Protein AF-A0ABD5T674-F1 (afdb_monomer)

pLDDT: mean 88.16, std 12.55, range [46.31, 98.31]

Radius of gyration: 22.14 Å; Cα contacts (8 Å, |Δi|>4): 370; chains: 1; bounding box: 50×46×53 Å

Organism: NCBI:txid1526114

Sequence (233 aa):
GTTEEIRARHVVNATGAWAGNVGEMAGVDVEVRPSKGVMTVMNTRQVDTVINRCRPKGDADIIVPHETACILGTTDEEVDDPEDYPEEDWEVDLMIETLSELVPALEDARTLRSFWGVRPLYEPPGTGTEDPTDITRDYFLLDHGDRDDLPGMTTIVGGKLTTYRMMAESISDHVCDALGHEAVCDTADAPLPGSESPARMSDLMDEFGLRSPVARRSGQRLGSRADDVLSGV

InterPro 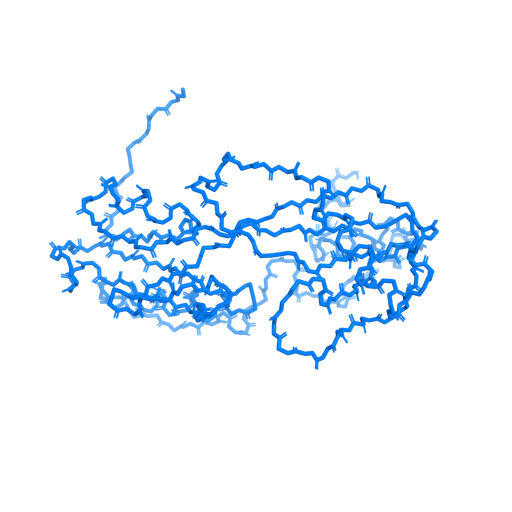domains:
  IPR000447 FAD-dependent glycerol-3-phosphate dehydrogenase [PTHR11985] (3-231)
  IPR006076 FAD dependent oxidoreductase [PF01266] (5-165)
  IPR036188 FAD/NAD(P)-binding domain superfamily [G3DSA:3.50.50.60] (3-31)
  IPR036188 FAD/NAD(P)-binding domain superfamily [G3DSA:3.50.50.60] (123-200)

Foldseek 3Di:
DDDDDDDDQAAEAAPFQCSQVVCVVVPHGFDWWKWKKKKWKWPAFLDPAKAAPPDQDAFQGIWDDDDGIIITDIHTGTDPDQVDDDDDVVRVVCNLVVCCVVRVVSVVIDTPDMDMHIGGQGDDPPPDDPDSSPGDQDKDKAQCCVVPVDHRYIYIYGHDPVCVLVSVVVVVVVVCVSVVHDDDDPSVPDDDQQGPDQPVLVVVCVVVVPPDPVSVVLCVVRHVC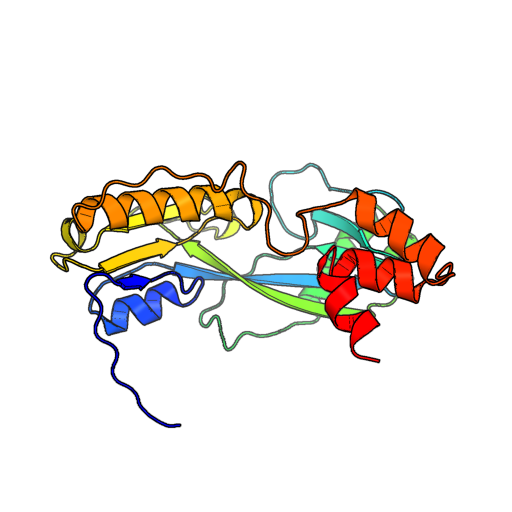SCVVVVVD

Secondary structure (DSSP, 8-state):
--------S-EEE--GGGHHHHHHHTT----EEEEEEEEEEESS---SS-EE--SSS-SS-EEEEETTEEEEE---EE-S-SSS----HHHHHHHHHHHHTT-GGGTTPPEEEEEEEEEEEE--TT---S-GGGS---EEEEEHHHHHS-TTEEEEEE--GGGHHHHHHHHHHHHHHHHT------TTTSPPTT-S-STHHHHHHHHTT--SHHHHHHHHHHGGGHHHHHTT-

Structure (mmCIF, N/CA/C/O backbone):
data_AF-A0ABD5T674-F1
#
_entry.id   AF-A0ABD5T674-F1
#
loop_
_atom_site.group_PDB
_atom_site.id
_atom_site.type_symbol
_atom_site.label_atom_id
_atom_site.label_alt_id
_atom_site.label_comp_id
_atom_site.label_asym_id
_atom_site.label_entity_id
_atom_site.label_seq_id
_atom_site.pdbx_PDB_ins_code
_atom_site.Cartn_x
_atom_site.Cartn_y
_atom_site.Cartn_z
_atom_site.occupancy
_atom_site.B_iso_or_equiv
_atom_site.auth_seq_id
_atom_site.auth_comp_id
_atom_site.auth_asym_id
_atom_site.auth_atom_id
_atom_site.pdbx_PDB_model_num
ATOM 1 N N . GLY A 1 1 ? -23.818 15.813 -2.724 1.00 74.25 1 GLY A N 1
ATOM 2 C CA . GLY A 1 1 ? -23.982 14.383 -2.406 1.00 74.25 1 GLY A CA 1
ATOM 3 C C . GLY A 1 1 ? -25.179 14.198 -1.499 1.00 74.25 1 GLY A C 1
ATOM 4 O O . GLY A 1 1 ? -25.694 15.191 -0.995 1.00 74.25 1 GLY A O 1
ATOM 5 N N . THR A 1 2 ? -25.629 12.960 -1.320 1.00 92.12 2 THR A N 1
ATOM 6 C CA . THR A 1 2 ? -26.517 12.580 -0.213 1.00 92.12 2 THR A CA 1
ATOM 7 C C . THR A 1 2 ? -25.693 12.433 1.066 1.00 92.12 2 THR A C 1
ATOM 9 O O . THR A 1 2 ? -24.513 12.097 1.001 1.00 92.12 2 THR A O 1
ATOM 12 N N . THR A 1 3 ? -26.299 12.722 2.214 1.00 94.75 3 THR A N 1
ATOM 13 C CA . THR A 1 3 ? -25.679 12.547 3.533 1.00 94.75 3 THR A CA 1
ATOM 14 C C . THR A 1 3 ? -26.395 11.417 4.253 1.00 94.75 3 THR A C 1
ATOM 16 O O . THR A 1 3 ? -27.626 11.393 4.273 1.00 94.75 3 THR A O 1
ATOM 19 N N . GLU A 1 4 ? -25.629 10.505 4.844 1.00 96.25 4 GLU A N 1
ATOM 20 C CA . GLU A 1 4 ? -26.138 9.374 5.619 1.00 96.25 4 GLU A CA 1
ATOM 21 C C . GLU A 1 4 ? -25.454 9.324 6.986 1.00 96.25 4 GLU A C 1
ATOM 23 O O . GLU A 1 4 ? -24.313 9.756 7.139 1.00 96.25 4 GLU A O 1
ATOM 28 N N . GLU A 1 5 ? -26.167 8.806 7.984 1.00 96.62 5 GLU A N 1
ATOM 29 C CA . GLU A 1 5 ? -25.667 8.649 9.348 1.00 96.62 5 GLU A CA 1
ATOM 30 C C . GLU A 1 5 ? -25.574 7.158 9.683 1.00 96.62 5 GLU A C 1
ATOM 32 O O . GLU A 1 5 ? -26.576 6.440 9.646 1.00 96.62 5 GLU A O 1
ATOM 37 N N . ILE A 1 6 ? -24.373 6.696 10.037 1.00 96.94 6 ILE A N 1
ATOM 38 C CA . ILE A 1 6 ? -24.097 5.308 10.418 1.00 96.94 6 ILE A CA 1
ATOM 39 C C . ILE A 1 6 ? -23.633 5.294 11.874 1.00 96.94 6 ILE A C 1
ATOM 41 O O . ILE A 1 6 ? -22.741 6.045 12.258 1.00 96.94 6 ILE A O 1
ATOM 45 N N . ARG A 1 7 ? -24.236 4.428 12.694 1.00 96.75 7 ARG A N 1
ATOM 46 C CA . ARG A 1 7 ? -23.822 4.205 14.086 1.00 96.75 7 ARG A CA 1
ATOM 47 C C . ARG A 1 7 ? -23.037 2.900 14.185 1.00 96.75 7 ARG A C 1
ATOM 49 O O . ARG A 1 7 ? -23.543 1.857 13.778 1.00 96.75 7 ARG A O 1
ATOM 56 N N . ALA A 1 8 ? -21.848 2.956 14.776 1.00 96.75 8 ALA A N 1
ATOM 57 C CA . ALA A 1 8 ? -20.994 1.802 15.044 1.00 96.75 8 ALA A CA 1
ATOM 58 C C . ALA A 1 8 ? -20.583 1.772 16.524 1.00 96.75 8 ALA A C 1
ATOM 60 O O . ALA A 1 8 ? -20.626 2.796 17.201 1.00 96.75 8 ALA A O 1
ATOM 61 N N . ARG A 1 9 ? -20.218 0.588 17.034 1.00 96.88 9 ARG A N 1
ATOM 62 C CA . ARG A 1 9 ? -19.671 0.443 18.398 1.00 96.88 9 ARG A CA 1
ATOM 63 C C . ARG A 1 9 ? -18.181 0.769 18.464 1.00 96.88 9 ARG A C 1
ATOM 65 O O . ARG A 1 9 ? -17.712 1.187 19.511 1.00 96.88 9 ARG A O 1
ATOM 72 N N . HIS A 1 10 ? -17.479 0.545 17.356 1.00 98.00 10 HIS A N 1
ATOM 73 C CA . HIS A 1 10 ? -16.057 0.806 17.192 1.00 98.00 10 HIS A CA 1
ATOM 74 C C . HIS A 1 10 ? -15.807 1.301 15.769 1.00 98.00 10 HIS A C 1
ATOM 76 O O . HIS A 1 10 ? -16.450 0.814 14.834 1.00 98.00 10 HIS A O 1
ATOM 82 N N . VAL A 1 11 ? -14.894 2.252 15.603 1.00 98.12 11 VAL A N 1
ATOM 83 C CA . VAL A 1 11 ? -14.494 2.813 14.309 1.00 98.12 11 VAL A CA 1
ATOM 84 C C . VAL A 1 11 ? -13.004 2.572 14.104 1.00 98.12 11 VAL A C 1
ATOM 86 O O . VAL A 1 11 ? -12.188 2.933 14.946 1.00 98.12 11 VAL A O 1
ATOM 89 N N . VAL A 1 12 ? -12.648 1.968 12.970 1.00 98.31 12 VAL A N 1
ATOM 90 C CA . VAL A 1 12 ? -11.250 1.817 12.554 1.00 98.31 12 VAL A CA 1
ATOM 91 C C . VAL A 1 12 ? -10.940 2.854 11.482 1.00 98.31 12 VAL A C 1
ATOM 93 O O . VAL A 1 12 ? -11.530 2.831 10.401 1.00 98.31 12 VAL A O 1
ATOM 96 N N . ASN A 1 13 ? -9.997 3.744 11.767 1.00 97.94 13 ASN A N 1
ATOM 97 C CA . ASN A 1 13 ? -9.421 4.654 10.788 1.00 97.94 13 ASN A CA 1
ATOM 98 C C . ASN A 1 13 ? -8.266 3.947 10.059 1.00 97.94 13 ASN A C 1
ATOM 100 O O . ASN A 1 13 ? -7.170 3.800 10.595 1.00 97.94 13 ASN A O 1
ATOM 104 N N . ALA A 1 14 ? -8.540 3.474 8.843 1.00 97.12 14 ALA A N 1
ATOM 105 C CA . ALA A 1 14 ? -7.582 2.803 7.960 1.00 97.12 14 ALA A CA 1
ATOM 106 C C . ALA A 1 14 ? -7.440 3.555 6.624 1.00 97.12 14 ALA A C 1
ATOM 108 O O . ALA A 1 14 ? -7.366 2.947 5.556 1.00 97.12 14 ALA A O 1
ATOM 109 N N . THR A 1 15 ? -7.468 4.890 6.662 1.00 96.44 15 THR A N 1
ATOM 110 C CA . THR A 1 15 ? -7.522 5.745 5.463 1.00 96.44 15 THR A CA 1
ATOM 111 C C . THR A 1 15 ? -6.152 6.090 4.882 1.00 96.44 15 THR A C 1
ATOM 113 O O . THR A 1 1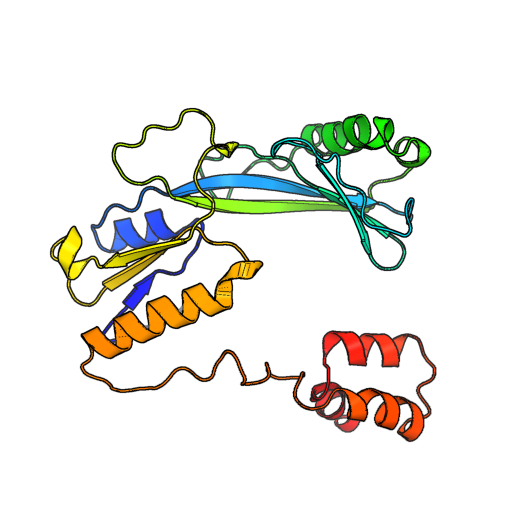5 ? -6.048 6.960 4.022 1.00 96.44 15 THR A O 1
ATOM 116 N N . GLY A 1 16 ? -5.090 5.390 5.287 1.00 94.19 16 GLY A N 1
ATOM 117 C CA . GLY A 1 16 ? -3.762 5.549 4.699 1.00 94.19 16 GLY A CA 1
ATOM 118 C C . GLY A 1 16 ? -3.250 6.981 4.837 1.00 94.19 16 GLY A C 1
ATOM 119 O O . GLY A 1 16 ? -3.088 7.468 5.952 1.00 94.19 16 GLY A O 1
ATOM 120 N N . ALA A 1 17 ? -2.974 7.648 3.711 1.00 94.00 17 ALA A N 1
ATOM 121 C CA . ALA A 1 17 ? -2.371 8.985 3.715 1.00 94.00 17 ALA A CA 1
ATOM 122 C C . ALA A 1 17 ? -3.288 10.053 4.333 1.00 94.00 17 ALA A C 1
ATOM 124 O O . ALA A 1 17 ? -2.802 11.061 4.826 1.00 94.00 17 ALA A O 1
ATOM 125 N N . TRP A 1 18 ? -4.594 9.779 4.394 1.00 95.81 18 TRP A N 1
ATOM 126 C CA . TRP A 1 18 ? -5.599 10.644 5.012 1.00 95.81 18 TRP A CA 1
ATOM 127 C C . TRP A 1 18 ? -5.857 10.333 6.493 1.00 95.81 18 TRP A C 1
ATOM 129 O O . TRP A 1 18 ? -6.785 10.892 7.082 1.00 95.81 18 TRP A O 1
ATOM 139 N N . ALA A 1 19 ? -5.093 9.429 7.120 1.00 95.31 19 ALA A N 1
ATOM 140 C CA . ALA A 1 19 ? -5.363 9.035 8.503 1.00 95.31 19 ALA A CA 1
ATOM 141 C C . ALA A 1 19 ? -5.222 10.212 9.480 1.00 95.31 19 ALA A C 1
ATOM 143 O O . ALA A 1 19 ? -6.023 10.291 10.412 1.00 95.31 19 ALA A O 1
ATOM 144 N N . GLY A 1 20 ? -4.298 11.144 9.211 1.00 93.62 20 GLY A N 1
ATOM 145 C CA . GLY A 1 20 ? -4.190 12.427 9.913 1.00 93.62 20 GLY A CA 1
ATOM 146 C C . GLY A 1 20 ? -5.465 13.260 9.795 1.00 93.62 20 GLY A C 1
ATOM 147 O O . GLY A 1 20 ? -6.090 13.569 10.805 1.00 93.62 20 GLY A O 1
ATOM 148 N N . ASN A 1 21 ? -5.937 13.515 8.568 1.00 94.69 21 ASN A N 1
ATOM 149 C CA . ASN A 1 21 ? -7.153 14.305 8.331 1.00 94.69 21 ASN A CA 1
ATOM 150 C C . ASN A 1 21 ? -8.396 13.696 9.005 1.00 94.69 21 ASN A C 1
ATOM 152 O O . ASN A 1 21 ? -9.234 14.417 9.542 1.00 94.69 21 ASN A O 1
ATOM 156 N N . VAL A 1 22 ? -8.538 12.366 8.984 1.00 96.62 22 VAL A N 1
ATOM 157 C CA . VAL A 1 22 ? -9.655 11.676 9.655 1.00 96.62 22 VAL A CA 1
ATOM 158 C C . VAL A 1 22 ? -9.510 11.724 11.177 1.00 96.62 22 VAL A C 1
ATOM 160 O O . VAL A 1 22 ? -10.514 11.873 11.874 1.00 96.62 22 VAL A O 1
ATOM 163 N N . GLY A 1 23 ? -8.282 11.638 11.696 1.00 95.94 23 GLY A N 1
ATOM 164 C CA . GLY A 1 23 ? -7.989 11.850 13.113 1.00 95.94 23 GLY A CA 1
ATOM 165 C C . GLY A 1 23 ? -8.418 13.241 13.580 1.00 95.94 23 GLY A C 1
ATOM 166 O O . GLY A 1 23 ? -9.160 13.359 14.556 1.00 95.94 23 GLY A O 1
ATOM 167 N N . GLU A 1 24 ? -8.065 14.286 12.827 1.00 95.88 24 GLU A N 1
ATOM 168 C CA . GLU A 1 24 ? -8.437 15.673 13.133 1.00 95.88 24 GLU A CA 1
ATOM 169 C C . GLU A 1 24 ? -9.956 15.869 13.212 1.00 95.88 24 GLU A C 1
ATOM 171 O O . GLU A 1 24 ? -10.448 16.555 14.111 1.00 95.88 24 GLU A O 1
ATOM 176 N N . MET A 1 25 ? -10.726 15.223 12.325 1.00 96.81 25 MET A N 1
ATOM 177 C CA . MET A 1 25 ? -12.197 15.255 12.376 1.00 96.81 25 MET A CA 1
ATOM 178 C C . MET A 1 25 ? -12.756 14.671 13.683 1.00 96.81 25 MET A C 1
ATOM 180 O O . MET A 1 25 ? -13.836 15.075 14.119 1.00 96.81 25 MET A O 1
ATOM 184 N N . ALA A 1 26 ? -12.034 13.735 14.304 1.00 96.25 26 ALA A N 1
ATOM 185 C CA . ALA A 1 26 ? -12.355 13.143 15.600 1.00 96.25 26 ALA A CA 1
ATOM 186 C C . ALA A 1 26 ? -11.675 13.859 16.787 1.00 96.25 26 ALA A C 1
ATOM 188 O O . ALA A 1 26 ? -11.917 13.491 17.935 1.00 96.25 26 ALA A O 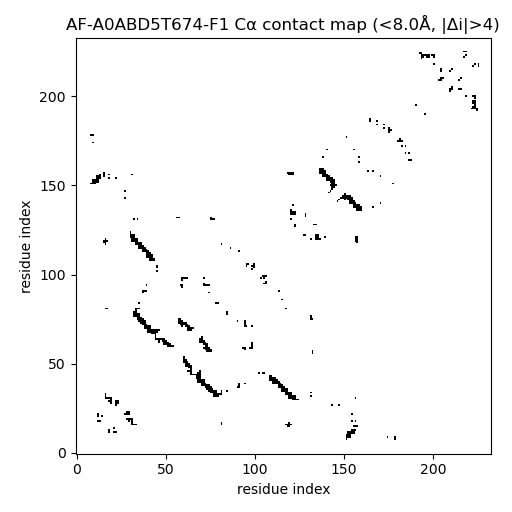1
ATOM 189 N N . GLY A 1 27 ? -10.865 14.893 16.533 1.00 96.31 27 GLY A N 1
ATOM 190 C CA . GLY A 1 27 ? -10.142 15.650 17.557 1.00 96.31 27 GLY A CA 1
ATOM 191 C C . GLY A 1 27 ? -8.886 14.959 18.098 1.00 96.31 27 GLY A C 1
ATOM 192 O O . GLY A 1 27 ? -8.432 15.333 19.178 1.00 96.31 27 GLY A O 1
ATOM 193 N N . VAL A 1 28 ? -8.336 13.975 17.377 1.00 94.81 28 VAL A N 1
ATOM 194 C CA . VAL A 1 28 ? -7.097 13.267 17.741 1.00 94.81 28 VAL A CA 1
ATOM 195 C C . VAL A 1 28 ? -5.996 13.534 16.722 1.00 94.81 28 VAL A C 1
ATOM 197 O O . VAL A 1 28 ? -6.255 13.677 15.530 1.00 94.81 28 VAL A O 1
ATOM 200 N N . ASP A 1 29 ? -4.754 13.577 17.189 1.00 92.56 29 ASP A N 1
ATOM 201 C CA . ASP A 1 29 ? -3.599 13.841 16.335 1.00 92.56 29 ASP A CA 1
ATOM 202 C C . ASP A 1 29 ? -2.985 12.529 15.822 1.00 92.56 29 ASP A C 1
ATOM 204 O O . ASP A 1 29 ? -2.697 11.619 16.607 1.00 92.56 29 ASP A O 1
ATOM 208 N N . VAL A 1 30 ? -2.802 12.399 14.507 1.00 91.25 30 VAL A N 1
ATOM 209 C CA . VAL A 1 30 ? -2.132 11.253 13.873 1.00 91.25 30 VAL A CA 1
ATOM 210 C C . VAL A 1 30 ? -1.124 11.786 12.855 1.00 91.25 30 VAL A C 1
ATOM 212 O O . VAL A 1 30 ? -1.490 12.117 11.730 1.00 91.25 30 VAL A O 1
ATOM 215 N N . GLU A 1 31 ? 0.149 11.837 13.250 1.00 88.81 31 GLU A N 1
ATOM 216 C CA . GLU A 1 31 ? 1.263 12.339 12.433 1.00 88.81 31 GLU A CA 1
ATOM 217 C C . GLU A 1 31 ? 1.576 11.401 11.251 1.00 88.81 31 GLU A C 1
ATOM 219 O O . GLU A 1 31 ? 2.400 10.486 11.334 1.00 88.81 31 GLU A O 1
ATOM 224 N N . VAL A 1 32 ? 0.890 11.622 10.126 1.00 89.44 32 VAL A N 1
ATOM 225 C CA . VAL A 1 32 ? 1.193 10.986 8.837 1.00 89.44 32 VAL A CA 1
ATOM 226 C C . VAL A 1 32 ? 1.910 11.982 7.940 1.00 89.44 32 VAL A C 1
ATOM 228 O O . VAL A 1 32 ? 1.383 13.054 7.661 1.00 89.44 32 VAL A O 1
ATOM 231 N N . ARG A 1 33 ? 3.081 11.590 7.437 1.00 89.56 33 ARG A N 1
ATOM 232 C CA . ARG A 1 33 ? 3.806 12.296 6.382 1.00 89.56 33 ARG A CA 1
ATOM 233 C C . ARG A 1 33 ? 3.549 11.615 5.039 1.00 89.56 33 ARG A C 1
ATOM 235 O O . ARG A 1 33 ? 3.966 10.465 4.849 1.00 89.56 33 ARG A O 1
ATOM 242 N N . PRO A 1 34 ? 2.829 12.259 4.113 1.00 91.38 34 PRO A N 1
ATOM 243 C CA . PRO A 1 34 ? 2.619 11.698 2.796 1.00 91.38 34 PRO A CA 1
ATOM 244 C C . PRO A 1 34 ? 3.904 11.819 1.968 1.00 91.38 34 PRO A C 1
ATOM 246 O O . PRO A 1 34 ? 4.495 12.887 1.860 1.00 91.38 34 PRO A O 1
ATOM 249 N N . SER A 1 35 ? 4.328 10.717 1.353 1.00 92.12 35 SER A N 1
ATOM 250 C CA . SER A 1 35 ? 5.448 10.711 0.404 1.00 92.12 35 SER A CA 1
ATOM 251 C C . SER A 1 35 ? 4.995 10.139 -0.935 1.00 92.12 35 SER A C 1
ATOM 253 O O . SER A 1 35 ? 4.523 8.997 -1.008 1.00 92.12 35 SER A O 1
ATOM 255 N N . LYS A 1 36 ? 5.094 10.929 -2.006 1.00 94.75 36 LYS A N 1
ATOM 256 C CA . LYS A 1 36 ? 4.804 10.472 -3.364 1.00 94.75 36 LYS A CA 1
ATOM 257 C C . LYS A 1 36 ? 5.980 9.668 -3.916 1.00 94.75 36 LYS A C 1
ATOM 259 O O . LYS A 1 36 ? 7.139 9.869 -3.566 1.00 94.75 36 LYS A O 1
ATOM 264 N N . GLY A 1 37 ? 5.673 8.753 -4.824 1.00 95.12 37 GLY A N 1
ATOM 265 C CA . GLY A 1 37 ? 6.686 8.085 -5.628 1.00 95.12 37 GLY A CA 1
ATOM 266 C C . GLY A 1 37 ? 6.159 7.692 -6.995 1.00 95.12 37 GLY A C 1
ATOM 267 O O . GLY A 1 37 ? 5.053 7.150 -7.099 1.00 95.12 37 GLY A O 1
ATOM 268 N N . VAL A 1 38 ? 6.961 7.945 -8.029 1.00 97.31 38 VAL A N 1
ATOM 269 C CA . VAL A 1 38 ? 6.640 7.599 -9.414 1.00 97.31 38 VAL A CA 1
ATOM 270 C C . VAL A 1 38 ? 6.984 6.149 -9.739 1.00 97.31 38 VAL A C 1
ATOM 272 O O . VAL A 1 38 ? 8.026 5.617 -9.356 1.00 97.31 38 VAL A O 1
ATOM 275 N N . MET A 1 39 ? 6.138 5.524 -10.548 1.00 97.56 39 MET A N 1
ATOM 276 C CA . MET A 1 39 ? 6.453 4.308 -11.283 1.00 97.56 39 MET A CA 1
ATOM 277 C C . MET A 1 39 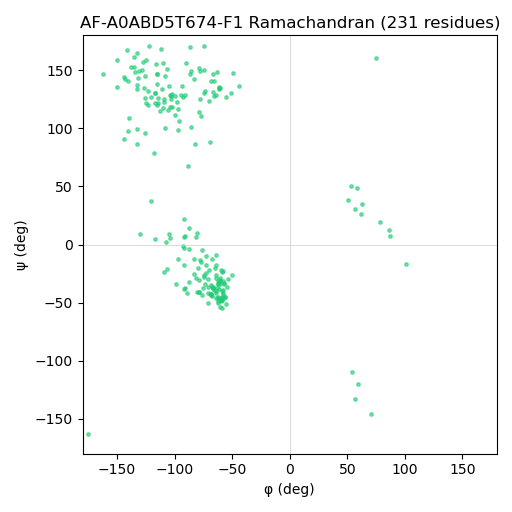? 6.232 4.561 -12.777 1.00 97.56 39 MET A C 1
ATOM 279 O O . MET A 1 39 ? 5.173 5.046 -13.186 1.00 97.56 39 MET A O 1
ATOM 283 N N . THR A 1 40 ? 7.202 4.180 -13.604 1.00 97.62 40 THR A N 1
ATOM 284 C CA . THR A 1 40 ? 7.208 4.474 -15.046 1.00 97.62 40 THR A CA 1
ATOM 285 C C . THR A 1 40 ? 7.093 3.189 -15.856 1.00 97.62 40 THR A C 1
ATOM 287 O O . THR A 1 40 ? 7.880 2.262 -15.685 1.00 97.62 40 THR A O 1
ATOM 290 N N . VAL A 1 41 ? 6.117 3.111 -16.762 1.00 97.81 41 VAL A N 1
ATOM 291 C CA . VAL A 1 41 ? 5.884 1.955 -17.640 1.00 97.81 41 VAL A CA 1
ATOM 292 C C . VAL A 1 41 ? 6.505 2.202 -19.011 1.00 97.81 41 VAL A C 1
ATOM 294 O O . VAL A 1 41 ? 6.126 3.141 -19.712 1.00 97.81 41 VAL A O 1
ATOM 297 N N . MET A 1 42 ? 7.398 1.312 -19.434 1.00 97.56 42 MET A N 1
ATOM 298 C CA . MET A 1 42 ? 8.109 1.398 -20.711 1.00 97.56 42 MET A CA 1
ATOM 299 C C . MET A 1 42 ? 7.355 0.697 -21.850 1.00 97.56 42 MET A C 1
ATOM 301 O O . MET A 1 42 ? 6.556 -0.216 -21.638 1.00 97.56 42 MET A O 1
ATOM 305 N N . ASN A 1 43 ? 7.616 1.110 -23.091 1.00 95.62 43 ASN A N 1
ATOM 306 C CA . ASN A 1 43 ? 6.973 0.570 -24.295 1.00 95.62 43 ASN A CA 1
ATOM 307 C C . ASN A 1 43 ? 7.423 -0.836 -24.692 1.00 95.62 43 ASN A C 1
ATOM 309 O O . ASN A 1 43 ? 6.749 -1.487 -25.492 1.00 95.62 43 ASN A O 1
ATOM 313 N N . THR A 1 44 ? 8.559 -1.280 -24.174 1.00 93.50 44 THR A N 1
ATOM 314 C CA . THR A 1 44 ? 9.140 -2.593 -24.428 1.00 93.50 44 THR A CA 1
ATOM 315 C C . THR A 1 44 ? 9.561 -3.230 -23.114 1.00 93.50 44 THR A C 1
ATOM 317 O O . THR A 1 44 ? 9.614 -2.574 -22.074 1.00 93.50 44 THR A O 1
ATOM 320 N N . ARG A 1 45 ? 9.815 -4.537 -23.160 1.00 95.31 45 ARG A N 1
ATOM 321 C CA . ARG A 1 45 ? 10.365 -5.307 -22.051 1.00 95.31 45 ARG A CA 1
ATOM 322 C C . ARG A 1 45 ? 11.871 -5.437 -22.250 1.00 95.31 45 ARG A C 1
ATOM 324 O O . ARG A 1 45 ? 12.314 -6.264 -23.039 1.00 95.31 45 ARG A O 1
ATOM 331 N N . GLN A 1 46 ? 12.639 -4.594 -21.570 1.00 95.69 46 GLN A N 1
ATOM 332 C CA . GLN A 1 46 ? 14.101 -4.557 -21.669 1.00 95.69 46 GLN A CA 1
ATOM 333 C C . GLN A 1 46 ? 14.757 -5.726 -20.933 1.00 95.69 46 GLN A C 1
ATOM 335 O O . GLN A 1 46 ? 15.860 -6.132 -21.287 1.00 95.69 46 GLN A O 1
ATOM 340 N N . VAL A 1 47 ? 14.089 -6.265 -19.909 1.00 96.94 47 VAL A N 1
ATOM 341 C CA . VAL A 1 47 ? 14.604 -7.356 -19.074 1.00 96.94 47 VAL A CA 1
ATOM 342 C C . VAL A 1 47 ? 13.568 -8.460 -18.922 1.00 96.94 47 VAL A C 1
ATOM 344 O O . VAL A 1 47 ? 12.367 -8.204 -18.895 1.00 96.94 47 VAL A O 1
ATOM 347 N N . ASP A 1 48 ? 14.018 -9.705 -18.779 1.00 96.44 48 ASP A N 1
ATOM 348 C CA . ASP A 1 48 ? 13.123 -10.843 -18.535 1.00 96.44 48 ASP A CA 1
ATOM 349 C C . ASP A 1 48 ? 13.004 -11.230 -17.059 1.00 96.44 48 ASP A C 1
ATOM 351 O O . ASP A 1 48 ? 12.068 -11.943 -16.696 1.00 96.44 48 ASP A O 1
ATOM 355 N N . THR A 1 49 ? 13.885 -10.703 -16.210 1.00 96.25 49 THR A N 1
ATOM 356 C CA . THR A 1 49 ? 13.888 -10.889 -14.756 1.00 96.25 49 THR A CA 1
ATOM 357 C C . THR A 1 49 ? 13.860 -9.543 -14.043 1.00 96.25 49 THR A C 1
ATOM 359 O O . THR A 1 49 ? 14.242 -8.526 -14.618 1.00 96.25 49 THR A O 1
ATOM 362 N N . VAL A 1 50 ? 13.420 -9.541 -12.785 1.00 97.69 50 VAL A N 1
ATOM 363 C CA . VAL A 1 50 ? 13.536 -8.367 -11.916 1.00 97.69 50 VAL A CA 1
ATOM 364 C C . VAL A 1 50 ? 15.012 -8.023 -11.736 1.00 97.69 50 VAL A C 1
ATOM 366 O O . VAL A 1 50 ? 15.822 -8.908 -11.449 1.00 97.69 50 VAL A O 1
ATOM 369 N N . ILE A 1 51 ? 15.343 -6.742 -11.878 1.00 96.94 51 ILE A N 1
ATOM 370 C CA . ILE A 1 51 ? 16.662 -6.193 -11.555 1.00 96.94 51 ILE A CA 1
ATOM 371 C C . ILE A 1 51 ? 16.485 -5.192 -10.424 1.00 96.94 51 ILE A C 1
ATOM 373 O O . ILE A 1 51 ? 15.619 -4.327 -10.501 1.00 96.94 51 ILE A O 1
ATOM 377 N N . ASN A 1 52 ? 17.304 -5.316 -9.383 1.00 95.88 52 ASN A N 1
ATOM 378 C CA . ASN A 1 52 ? 17.366 -4.369 -8.281 1.00 95.88 52 ASN A CA 1
ATOM 379 C C . ASN A 1 52 ? 18.813 -3.894 -8.101 1.00 95.88 52 ASN A C 1
ATOM 381 O O . ASN A 1 52 ? 19.742 -4.677 -8.295 1.00 95.88 52 ASN A O 1
ATOM 385 N N . ARG A 1 53 ? 19.007 -2.631 -7.716 1.00 94.19 53 ARG A N 1
ATOM 386 C CA . ARG A 1 53 ? 20.340 -2.039 -7.499 1.00 94.19 53 ARG A CA 1
ATOM 387 C C . ARG A 1 53 ? 21.093 -2.619 -6.297 1.00 94.19 53 ARG A C 1
ATOM 389 O O . ARG A 1 53 ? 22.286 -2.371 -6.162 1.00 94.19 53 ARG A O 1
ATOM 396 N N . CYS A 1 54 ? 20.417 -3.383 -5.436 1.00 92.25 54 CYS A N 1
ATOM 397 C CA . CYS A 1 54 ? 20.969 -4.038 -4.249 1.00 92.25 54 CYS A CA 1
ATOM 398 C C . CYS A 1 54 ? 21.766 -3.087 -3.340 1.00 92.25 54 CYS A C 1
ATOM 400 O O . CYS A 1 54 ? 22.790 -3.462 -2.769 1.00 92.25 54 CYS A O 1
ATOM 402 N N . ARG A 1 55 ? 21.275 -1.854 -3.205 1.00 89.94 55 ARG A N 1
ATOM 403 C CA . ARG A 1 55 ? 21.786 -0.820 -2.301 1.00 89.94 55 ARG A CA 1
ATOM 404 C C . ARG A 1 55 ? 20.766 -0.550 -1.185 1.00 89.94 55 ARG A C 1
ATOM 406 O O . ARG A 1 55 ? 19.639 -1.045 -1.279 1.00 89.94 55 ARG A O 1
ATOM 413 N N . PRO A 1 56 ? 21.131 0.181 -0.113 1.00 87.81 56 PRO A N 1
ATOM 414 C CA . PRO A 1 56 ? 20.132 0.747 0.789 1.00 87.81 56 PRO A CA 1
ATOM 415 C C . PRO A 1 56 ? 19.048 1.482 -0.004 1.00 87.81 56 PRO A C 1
ATOM 417 O O . PRO A 1 56 ? 19.347 2.026 -1.063 1.00 87.81 56 PRO A O 1
ATOM 420 N N . LYS A 1 57 ? 17.815 1.460 0.509 1.00 81.38 57 LYS A N 1
ATOM 421 C CA . LYS A 1 57 ? 16.639 2.075 -0.125 1.00 81.38 57 LYS A CA 1
ATOM 422 C C . LYS A 1 57 ? 16.958 3.473 -0.672 1.00 81.38 57 LYS A C 1
ATOM 424 O O . LYS A 1 57 ? 17.597 4.269 0.010 1.00 81.38 57 LYS A O 1
ATOM 429 N N . GLY A 1 58 ? 16.485 3.756 -1.874 1.00 86.69 58 GLY A N 1
ATOM 430 C CA . GLY A 1 58 ? 16.529 5.081 -2.469 1.00 86.69 58 GLY A CA 1
ATOM 431 C C . GLY A 1 58 ? 15.811 5.103 -3.808 1.00 86.69 58 GLY A C 1
ATOM 432 O O . GLY A 1 58 ? 15.051 4.190 -4.149 1.00 86.69 58 GLY A O 1
ATOM 433 N N . ASP A 1 59 ? 16.083 6.145 -4.584 1.00 93.69 59 ASP A N 1
ATOM 434 C CA . ASP A 1 59 ? 15.375 6.330 -5.843 1.00 93.69 59 ASP A CA 1
ATOM 435 C C . ASP A 1 59 ? 15.836 5.362 -6.928 1.00 93.69 59 ASP A C 1
ATOM 437 O O . ASP A 1 59 ? 17.006 4.962 -6.994 1.00 93.69 59 ASP A O 1
ATOM 441 N N . ALA A 1 60 ? 14.916 5.023 -7.828 1.00 95.44 60 ALA A N 1
ATOM 442 C CA . ALA A 1 60 ? 15.207 4.269 -9.039 1.00 95.44 60 ALA A CA 1
ATOM 443 C C . ALA A 1 60 ? 15.958 2.956 -8.765 1.00 95.44 60 ALA A C 1
ATOM 445 O O . ALA A 1 60 ? 16.996 2.665 -9.355 1.00 95.44 60 ALA A O 1
ATOM 446 N N . ASP A 1 61 ? 15.440 2.158 -7.835 1.00 95.56 61 ASP A N 1
ATOM 447 C CA . ASP A 1 61 ? 16.099 0.946 -7.357 1.00 95.56 61 ASP A CA 1
ATOM 448 C C . ASP A 1 61 ? 15.707 -0.330 -8.106 1.00 95.56 61 ASP A C 1
ATOM 450 O O . ASP A 1 61 ? 16.412 -1.333 -7.966 1.00 95.56 61 ASP A O 1
ATOM 454 N N . ILE A 1 62 ? 14.598 -0.352 -8.856 1.00 97.12 62 ILE A N 1
ATOM 455 C CA . ILE A 1 62 ? 14.053 -1.594 -9.418 1.00 97.12 62 ILE A CA 1
ATOM 456 C C . ILE A 1 62 ? 13.517 -1.454 -10.849 1.00 97.12 62 ILE A C 1
ATOM 458 O O . ILE A 1 62 ? 12.837 -0.493 -11.203 1.00 97.12 62 ILE A O 1
ATOM 462 N N . ILE A 1 63 ? 13.770 -2.490 -11.653 1.00 98.12 63 ILE A N 1
ATOM 463 C CA . ILE A 1 63 ? 13.137 -2.746 -12.949 1.00 98.12 63 ILE A CA 1
ATOM 464 C C . ILE A 1 63 ? 12.344 -4.044 -12.818 1.00 98.12 63 ILE A C 1
ATOM 466 O O . ILE A 1 63 ? 12.912 -5.107 -12.551 1.00 98.12 63 ILE A O 1
ATOM 470 N N . VAL A 1 64 ? 11.033 -3.975 -13.028 1.00 97.88 64 VAL A N 1
ATOM 471 C CA . VAL A 1 64 ? 10.128 -5.123 -12.939 1.00 97.88 64 VAL A CA 1
ATOM 472 C C . VAL A 1 64 ? 9.576 -5.446 -14.328 1.00 97.88 64 VAL A C 1
ATOM 474 O O . VAL A 1 64 ? 8.832 -4.639 -14.888 1.00 97.88 64 VAL A O 1
ATOM 477 N N . PRO A 1 65 ? 9.889 -6.613 -14.915 1.00 96.88 65 PRO A N 1
ATOM 478 C CA . PRO A 1 65 ? 9.218 -7.045 -16.132 1.00 96.88 65 PRO A CA 1
ATOM 479 C C . PRO A 1 65 ? 7.740 -7.332 -15.868 1.00 96.88 65 PRO A C 1
ATOM 481 O O . PRO A 1 65 ? 7.394 -8.079 -14.953 1.00 96.88 65 PRO A O 1
ATOM 484 N N . HIS A 1 66 ? 6.865 -6.789 -16.709 1.00 93.44 66 HIS A N 1
ATOM 485 C CA . HIS A 1 66 ? 5.427 -7.008 -16.626 1.00 93.44 66 HIS A CA 1
ATOM 486 C C . HIS A 1 66 ? 4.829 -7.180 -18.027 1.00 93.44 66 HIS A C 1
ATOM 488 O O . HIS A 1 66 ? 4.701 -6.228 -18.800 1.00 93.44 66 HIS A O 1
ATOM 494 N N . GLU A 1 67 ? 4.416 -8.410 -18.348 1.00 89.62 67 GLU A N 1
ATOM 495 C CA . GLU A 1 67 ? 3.916 -8.795 -19.675 1.00 89.62 67 GLU A CA 1
ATOM 496 C C . GLU A 1 67 ? 4.920 -8.437 -20.790 1.00 89.62 67 GLU A C 1
ATOM 498 O O . GLU A 1 67 ? 5.969 -9.077 -20.905 1.00 89.62 67 GLU A O 1
ATOM 503 N N . THR A 1 68 ? 4.598 -7.438 -21.615 1.00 92.94 68 THR A N 1
ATOM 504 C CA . THR A 1 68 ? 5.407 -6.955 -22.746 1.00 92.94 68 THR A CA 1
ATOM 505 C C . THR A 1 68 ? 6.128 -5.639 -22.447 1.00 92.94 68 THR A C 1
ATOM 507 O O . THR A 1 68 ? 6.727 -5.064 -23.351 1.00 92.94 68 THR A O 1
ATOM 510 N N . ALA A 1 69 ? 6.040 -5.153 -21.209 1.00 96.12 69 ALA A N 1
ATOM 511 C CA . ALA A 1 69 ? 6.628 -3.905 -20.742 1.00 96.12 69 ALA A CA 1
ATOM 512 C C . ALA A 1 69 ? 7.586 -4.160 -19.569 1.00 96.12 69 ALA A C 1
ATOM 514 O O . ALA A 1 69 ? 7.611 -5.248 -18.985 1.00 96.12 69 ALA A O 1
ATOM 515 N N . CYS A 1 70 ? 8.328 -3.127 -19.190 1.00 97.44 70 CYS A N 1
ATOM 516 C CA . CYS A 1 70 ? 8.965 -3.026 -17.883 1.00 97.44 70 CYS A CA 1
ATOM 517 C C . CYS A 1 70 ? 8.362 -1.862 -17.101 1.00 97.44 70 CYS A C 1
ATOM 519 O O . CYS A 1 70 ? 7.968 -0.850 -17.680 1.00 97.44 70 CYS A O 1
ATOM 521 N N . ILE A 1 71 ? 8.297 -2.026 -15.785 1.00 98.06 71 ILE A N 1
ATOM 522 C CA . ILE A 1 71 ? 7.931 -0.981 -14.840 1.00 98.06 71 ILE A CA 1
ATOM 523 C C . ILE A 1 71 ? 9.199 -0.606 -14.079 1.00 98.06 71 ILE A C 1
ATOM 525 O O . ILE A 1 71 ? 9.842 -1.467 -13.478 1.00 98.06 71 ILE A O 1
ATOM 529 N N . LEU A 1 72 ? 9.559 0.666 -14.132 1.00 98.06 72 LEU A N 1
ATOM 530 C CA . LEU A 1 72 ? 10.657 1.256 -13.387 1.00 98.06 72 LEU A CA 1
ATOM 531 C C . LEU A 1 72 ? 10.088 1.828 -12.087 1.00 98.06 72 LEU A C 1
ATOM 533 O O . LEU A 1 72 ? 9.038 2.469 -12.121 1.00 98.06 72 LEU A O 1
ATOM 537 N N . GLY A 1 73 ? 10.761 1.614 -10.960 1.00 95.62 73 GLY A N 1
ATOM 538 C CA . GLY A 1 73 ? 10.381 2.228 -9.689 1.00 95.62 73 GLY A CA 1
ATOM 539 C C . GLY A 1 73 ? 11.568 2.472 -8.759 1.00 95.62 73 GLY A C 1
ATOM 540 O O . GLY A 1 73 ? 12.605 1.824 -8.886 1.00 95.62 73 GLY A O 1
ATOM 541 N N . THR A 1 74 ? 11.472 3.372 -7.791 1.00 94.38 74 THR A N 1
ATOM 542 C CA . THR A 1 74 ? 10.505 4.481 -7.634 1.00 94.38 74 THR A CA 1
ATOM 543 C C . THR A 1 74 ? 11.260 5.674 -7.067 1.00 94.38 74 THR A C 1
ATOM 545 O O . THR A 1 74 ? 12.373 5.475 -6.595 1.00 94.38 74 THR A O 1
ATOM 548 N N . THR A 1 75 ? 10.664 6.865 -7.074 1.00 94.88 75 THR A N 1
ATOM 549 C CA . THR A 1 75 ? 11.102 8.011 -6.256 1.00 94.88 75 THR A CA 1
ATOM 550 C C . THR A 1 75 ? 10.480 8.014 -4.852 1.00 94.88 75 THR A C 1
ATOM 552 O O . THR A 1 75 ? 9.557 7.221 -4.571 1.00 94.88 75 THR A O 1
ATOM 555 N N . ASP A 1 76 ? 10.982 8.889 -3.981 1.00 92.38 76 ASP A N 1
ATOM 556 C CA . ASP A 1 76 ? 10.469 9.181 -2.639 1.00 92.38 76 ASP A CA 1
ATOM 557 C C . ASP A 1 76 ? 10.544 10.695 -2.343 1.00 92.38 76 ASP A C 1
ATOM 559 O O . ASP A 1 76 ? 11.592 11.207 -1.971 1.00 92.38 76 ASP A O 1
ATOM 563 N N . GLU A 1 77 ? 9.431 11.411 -2.529 1.00 92.44 77 GLU A N 1
ATOM 564 C CA . GLU A 1 77 ? 9.344 12.868 -2.335 1.00 92.44 77 GLU A CA 1
ATOM 565 C C . GLU A 1 77 ? 8.209 13.210 -1.362 1.00 92.44 77 GLU A C 1
ATOM 567 O O . GLU A 1 77 ? 7.065 12.799 -1.569 1.00 92.44 77 GLU A O 1
ATOM 572 N N . GLU A 1 78 ? 8.498 13.966 -0.301 1.00 91.88 78 GLU A N 1
ATOM 573 C CA . GLU A 1 78 ? 7.472 14.423 0.648 1.00 91.88 78 GLU A CA 1
ATOM 574 C C . GLU A 1 78 ? 6.498 15.400 -0.032 1.00 91.88 78 GLU A C 1
ATOM 576 O O . GLU A 1 78 ? 6.897 16.234 -0.849 1.00 91.88 78 GLU A O 1
ATOM 581 N N . VAL A 1 79 ? 5.208 15.285 0.287 1.00 93.44 79 VAL A N 1
ATOM 582 C CA . VAL A 1 79 ? 4.154 16.174 -0.221 1.00 93.44 79 VAL A CA 1
ATOM 583 C C . VAL A 1 79 ? 3.239 16.608 0.913 1.00 93.44 79 VAL A C 1
ATOM 585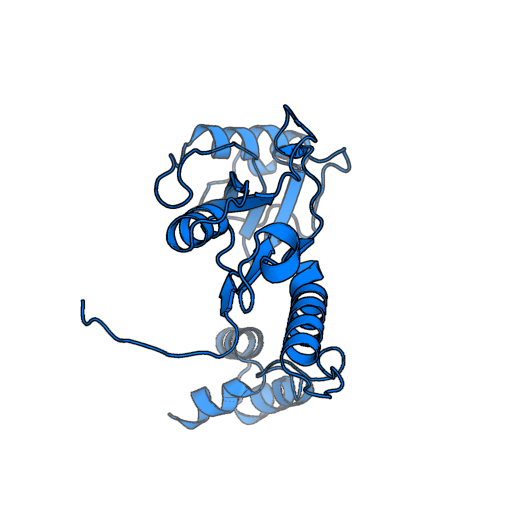 O O . VAL A 1 79 ? 2.998 15.846 1.845 1.00 93.44 79 VAL A O 1
ATOM 588 N N . ASP A 1 80 ? 2.693 17.818 0.805 1.00 90.19 80 ASP A N 1
ATOM 589 C CA . ASP A 1 80 ? 1.795 18.371 1.824 1.00 90.19 80 ASP A CA 1
ATOM 590 C C . ASP A 1 80 ? 0.391 17.743 1.769 1.00 90.19 80 ASP A C 1
ATOM 592 O O . ASP A 1 80 ? -0.231 17.512 2.805 1.00 90.19 80 ASP A O 1
ATOM 596 N N . ASP A 1 81 ? -0.114 17.462 0.561 1.00 91.50 81 ASP A N 1
ATOM 597 C CA . ASP A 1 81 ? -1.468 16.953 0.331 1.00 91.50 81 ASP A CA 1
ATOM 598 C C . ASP A 1 81 ? -1.428 15.633 -0.471 1.00 91.50 81 ASP A C 1
ATOM 600 O O . ASP A 1 81 ? -0.893 15.594 -1.583 1.00 91.50 81 ASP A O 1
ATOM 604 N N . PRO A 1 82 ? -1.980 14.524 0.061 1.00 92.81 82 PRO A N 1
ATOM 605 C CA . PRO A 1 82 ? -2.045 13.249 -0.651 1.00 92.81 82 PRO A CA 1
ATOM 606 C C . PRO A 1 82 ? -3.066 13.200 -1.802 1.00 92.81 82 PRO A C 1
ATOM 608 O O . PRO A 1 82 ? -3.082 12.211 -2.538 1.00 92.81 82 PRO A O 1
ATOM 611 N N . GLU A 1 83 ? -3.936 14.201 -1.950 1.00 93.25 83 GLU A N 1
ATOM 612 C CA . GLU A 1 83 ? -4.898 14.335 -3.051 1.00 93.25 83 GLU A CA 1
ATOM 613 C C . GLU A 1 83 ? -4.402 15.284 -4.156 1.00 93.25 83 GLU A C 1
ATOM 615 O O . GLU A 1 83 ? -4.672 15.024 -5.331 1.00 93.25 83 GLU A O 1
ATOM 620 N N . ASP A 1 84 ? -3.651 16.333 -3.800 1.00 94.56 84 ASP A N 1
ATOM 621 C CA . ASP A 1 84 ? -3.134 17.344 -4.734 1.00 94.56 84 ASP A CA 1
ATOM 622 C C . ASP A 1 84 ? -1.609 17.502 -4.619 1.00 94.56 84 ASP A C 1
ATOM 624 O O . ASP A 1 84 ? -1.085 18.236 -3.782 1.00 94.56 84 ASP A O 1
ATOM 628 N N . TYR A 1 85 ? -0.884 16.802 -5.490 1.00 95.06 85 TYR A N 1
ATOM 629 C CA . TYR A 1 85 ? 0.574 16.841 -5.562 1.00 95.06 85 TYR A CA 1
ATOM 630 C C . TYR A 1 85 ? 1.053 16.943 -7.015 1.00 95.06 85 TYR A C 1
ATOM 632 O O . TYR A 1 85 ? 0.377 16.473 -7.936 1.00 95.06 85 TYR A O 1
ATOM 640 N N . PRO A 1 86 ? 2.237 17.534 -7.258 1.00 94.25 86 PRO A N 1
ATOM 641 C CA . PRO A 1 86 ? 2.747 17.685 -8.610 1.00 94.25 86 PRO A CA 1
ATOM 642 C C . PRO A 1 86 ? 3.236 16.341 -9.167 1.00 94.25 86 PRO A C 1
ATOM 644 O O . PRO A 1 86 ? 4.008 15.625 -8.526 1.00 94.25 86 PRO A O 1
ATOM 647 N N . GLU A 1 87 ? 2.816 16.023 -10.389 1.00 95.50 87 GLU A N 1
ATOM 648 C CA . GLU A 1 87 ? 3.346 14.919 -11.194 1.00 95.50 87 GLU A CA 1
ATOM 649 C C . GLU A 1 87 ? 4.404 15.488 -12.145 1.00 95.50 87 GLU A C 1
ATOM 651 O O . GLU A 1 87 ? 4.068 16.207 -13.089 1.00 95.50 87 GLU A O 1
ATOM 656 N N . GLU A 1 88 ? 5.685 15.230 -11.874 1.00 94.25 88 GLU A N 1
ATOM 657 C CA . GLU A 1 88 ? 6.773 15.958 -12.529 1.00 94.25 88 GLU A CA 1
ATOM 658 C C . GLU A 1 88 ? 7.642 15.067 -13.420 1.00 94.25 88 GLU A C 1
ATOM 660 O O . GLU A 1 88 ? 8.041 13.963 -13.048 1.00 94.25 88 GLU A O 1
ATOM 665 N N . ASP A 1 89 ? 7.992 15.587 -14.600 1.00 95.00 89 ASP A N 1
ATOM 666 C CA . ASP A 1 89 ? 8.783 14.859 -15.599 1.00 95.00 89 ASP A CA 1
ATOM 667 C C . ASP A 1 89 ? 10.200 14.522 -15.105 1.00 95.00 89 ASP A C 1
ATOM 669 O O . ASP A 1 89 ? 10.751 13.488 -15.481 1.00 95.00 89 ASP A O 1
ATOM 673 N N . TRP A 1 90 ? 10.775 15.336 -14.211 1.00 95.94 90 TRP A N 1
ATOM 674 C CA . TRP A 1 90 ? 12.126 15.105 -13.691 1.00 95.94 90 TRP A CA 1
ATOM 675 C C . TRP A 1 90 ? 12.239 13.775 -12.934 1.00 95.94 90 TRP A C 1
ATOM 677 O O . TRP A 1 90 ? 13.283 13.129 -12.990 1.00 95.94 90 TRP A O 1
ATOM 687 N N . GLU A 1 91 ? 11.169 13.330 -12.264 1.00 96.69 91 GLU A N 1
ATOM 688 C CA . GLU A 1 91 ? 11.151 12.043 -11.564 1.00 96.69 91 GLU A CA 1
ATOM 689 C C . GLU A 1 91 ? 11.232 10.885 -12.566 1.00 96.69 91 GLU A C 1
ATOM 691 O O . GLU A 1 91 ? 11.901 9.879 -12.332 1.00 96.69 91 GLU A O 1
ATOM 696 N N . VAL A 1 92 ? 10.572 11.034 -13.718 1.00 96.44 92 VAL A N 1
ATOM 697 C CA . VAL A 1 92 ? 10.611 10.058 -14.812 1.00 96.44 92 VAL A CA 1
ATOM 698 C C . VAL A 1 92 ? 11.990 10.039 -15.468 1.00 96.44 92 VAL A C 1
ATOM 700 O O . VAL A 1 92 ? 12.520 8.955 -15.726 1.00 96.44 92 VAL A O 1
ATOM 703 N N . ASP A 1 93 ? 12.583 11.209 -15.695 1.00 96.06 93 ASP A N 1
ATOM 704 C CA . ASP A 1 93 ? 13.930 11.338 -16.251 1.00 96.06 93 ASP A CA 1
ATOM 705 C C . ASP A 1 93 ? 14.973 10.712 -15.314 1.00 96.06 93 ASP A C 1
ATOM 707 O O . ASP A 1 93 ? 15.777 9.893 -15.763 1.00 96.06 93 ASP A O 1
ATOM 711 N N . LEU A 1 94 ? 14.890 10.984 -14.004 1.00 96.19 94 LEU A N 1
ATOM 712 C CA . LEU A 1 94 ? 15.751 10.384 -12.979 1.00 96.19 94 LEU A CA 1
ATOM 713 C C . LEU A 1 94 ? 15.681 8.853 -13.014 1.00 96.19 94 LEU A C 1
ATOM 715 O O . LEU A 1 94 ? 16.712 8.178 -12.959 1.00 96.19 94 LEU A O 1
ATOM 719 N N . MET A 1 95 ? 14.468 8.299 -13.118 1.00 95.44 95 MET A N 1
ATOM 720 C CA . MET A 1 95 ? 14.242 6.858 -13.215 1.00 95.44 95 MET A CA 1
ATOM 721 C C . MET A 1 95 ? 14.959 6.245 -14.425 1.00 95.44 95 MET A C 1
ATOM 723 O O . MET A 1 95 ? 15.585 5.191 -14.291 1.00 95.44 95 MET A O 1
ATOM 727 N N . ILE A 1 96 ? 14.866 6.884 -15.596 1.00 96.25 96 ILE A N 1
ATOM 728 C CA . ILE A 1 96 ? 15.484 6.397 -16.836 1.00 96.25 96 ILE A CA 1
ATOM 729 C C . ILE A 1 96 ? 17.002 6.553 -16.771 1.00 96.25 96 ILE A C 1
ATOM 731 O O . ILE A 1 96 ? 17.703 5.571 -17.008 1.00 96.25 96 ILE A O 1
ATOM 735 N N . GLU A 1 97 ? 17.508 7.737 -16.422 1.00 96.50 97 GLU A N 1
ATOM 736 C CA . GLU A 1 97 ? 18.944 8.029 -16.328 1.00 96.50 97 GLU A CA 1
ATOM 737 C C . GLU A 1 97 ? 19.634 7.034 -15.390 1.00 96.50 97 GLU A C 1
ATOM 739 O O . GLU A 1 97 ? 20.573 6.336 -15.772 1.00 96.50 97 GLU A O 1
ATOM 744 N N . THR A 1 98 ? 19.083 6.882 -14.189 1.00 96.56 98 THR A N 1
ATOM 745 C CA . THR A 1 98 ? 19.687 6.070 -13.136 1.00 96.56 98 THR A CA 1
ATOM 746 C C . THR A 1 98 ? 19.666 4.576 -13.453 1.00 96.56 98 THR A C 1
ATOM 748 O O . THR A 1 98 ? 20.640 3.863 -13.209 1.00 96.56 98 THR A O 1
ATOM 751 N N . LEU A 1 99 ? 18.551 4.055 -13.975 1.00 97.25 99 LEU A N 1
ATOM 752 C CA . LEU A 1 99 ? 18.437 2.623 -14.271 1.00 97.25 99 LEU A CA 1
ATOM 753 C C . LEU A 1 99 ? 19.127 2.233 -15.581 1.00 97.25 99 LEU A C 1
ATOM 755 O O . LEU A 1 99 ? 19.490 1.063 -15.740 1.00 97.25 99 LEU A O 1
ATOM 759 N N . SER A 1 100 ? 19.363 3.187 -16.484 1.00 97.00 100 SER A N 1
ATOM 760 C CA . SER A 1 100 ? 20.134 2.958 -17.711 1.00 97.00 100 SER A CA 1
ATOM 761 C C . SER A 1 100 ? 21.592 2.595 -17.430 1.00 97.00 100 SER A C 1
ATOM 763 O O . SER A 1 100 ? 22.175 1.816 -18.181 1.00 97.00 100 SER A O 1
ATOM 765 N N . GLU A 1 101 ? 22.149 3.026 -16.291 1.00 95.38 101 GLU A N 1
ATOM 766 C CA . GLU A 1 101 ? 23.472 2.582 -15.825 1.00 95.38 101 GLU A CA 1
ATOM 767 C C . GLU A 1 101 ? 23.562 1.053 -15.670 1.00 95.38 101 GLU A C 1
ATOM 769 O O . GLU A 1 101 ? 24.617 0.457 -15.896 1.00 95.38 101 GLU A O 1
ATOM 774 N N . LEU A 1 102 ? 22.455 0.403 -15.286 1.00 95.12 102 LEU A N 1
ATOM 775 C CA . LEU A 1 102 ? 22.364 -1.055 -15.178 1.00 95.12 102 LEU A CA 1
ATOM 776 C C . LEU A 1 102 ? 21.881 -1.711 -16.473 1.00 95.12 102 LEU A C 1
ATOM 778 O O . LEU A 1 102 ? 22.312 -2.817 -16.807 1.00 95.12 102 LEU A O 1
ATOM 782 N N . VAL A 1 103 ? 20.950 -1.061 -17.173 1.00 97.25 103 VAL A N 1
ATOM 783 C CA . VAL A 1 103 ? 20.297 -1.585 -18.377 1.00 97.25 103 VAL A CA 1
ATOM 784 C C . VAL A 1 103 ? 20.299 -0.508 -19.466 1.00 97.25 103 VAL A C 1
ATOM 786 O O . VAL A 1 103 ? 19.294 0.182 -19.635 1.00 97.25 103 VAL A O 1
ATOM 789 N N . PRO A 1 104 ? 21.372 -0.405 -20.276 1.00 96.94 104 PRO A N 1
ATOM 790 C CA . PRO A 1 104 ? 21.517 0.663 -21.275 1.00 96.94 104 PRO A CA 1
ATOM 791 C C . PRO A 1 104 ? 20.393 0.731 -22.319 1.00 96.94 104 PRO A C 1
ATOM 793 O O . PRO A 1 104 ? 20.128 1.777 -22.893 1.00 96.94 104 PRO A O 1
ATOM 796 N N . ALA A 1 105 ? 19.672 -0.373 -22.546 1.00 95.94 105 ALA A N 1
ATOM 797 C CA . ALA A 1 105 ? 18.516 -0.412 -23.446 1.00 95.94 105 ALA A CA 1
ATOM 798 C C . ALA A 1 105 ? 17.329 0.467 -22.990 1.00 95.94 105 ALA A C 1
ATOM 800 O O . ALA A 1 105 ? 16.350 0.593 -23.728 1.00 95.94 105 ALA A O 1
ATOM 801 N N . LEU A 1 106 ? 17.370 1.022 -21.774 1.00 96.44 106 LEU A N 1
ATOM 802 C CA . LEU A 1 106 ? 16.375 1.972 -21.282 1.00 96.44 106 LEU A CA 1
ATOM 803 C C . LEU A 1 106 ? 16.522 3.368 -21.905 1.00 96.44 106 LEU A C 1
ATOM 805 O O . LEU A 1 106 ? 15.499 4.026 -22.066 1.00 96.44 106 LEU A O 1
ATOM 809 N N . GLU A 1 107 ? 17.724 3.780 -22.327 1.00 94.81 107 GLU A N 1
ATOM 810 C CA . GLU A 1 107 ? 17.971 5.105 -22.929 1.00 94.81 107 GLU A CA 1
ATOM 811 C C . GLU A 1 107 ? 17.171 5.314 -24.224 1.00 94.81 107 GLU A C 1
ATOM 813 O O . GLU A 1 107 ? 16.633 6.389 -24.477 1.00 94.81 107 GLU A O 1
ATOM 818 N N . ASP A 1 108 ? 17.047 4.257 -25.029 1.00 92.56 108 ASP A N 1
ATOM 819 C CA . ASP A 1 108 ? 16.311 4.273 -26.299 1.00 92.56 108 ASP A CA 1
ATOM 820 C C . ASP A 1 108 ? 14.814 3.952 -26.133 1.00 92.56 108 ASP A C 1
ATOM 822 O O . ASP A 1 108 ? 14.046 3.928 -27.105 1.00 92.56 108 ASP A O 1
ATOM 826 N N . ALA A 1 109 ? 14.381 3.627 -24.914 1.00 91.50 109 ALA A N 1
ATOM 827 C CA . ALA A 1 109 ? 13.022 3.193 -24.656 1.00 91.50 109 ALA A CA 1
ATOM 828 C C . ALA A 1 109 ? 12.076 4.374 -24.437 1.00 91.50 109 ALA A C 1
ATOM 830 O O . ALA A 1 109 ? 12.429 5.424 -23.914 1.00 91.50 109 ALA A O 1
ATOM 831 N N . ARG A 1 110 ? 10.813 4.181 -24.819 1.00 95.19 110 ARG A N 1
ATOM 832 C CA . ARG A 1 110 ? 9.780 5.210 -24.696 1.00 95.19 110 ARG A CA 1
ATOM 833 C C . ARG A 1 110 ? 8.887 4.925 -23.499 1.00 95.19 110 ARG A C 1
ATOM 835 O O . ARG A 1 110 ? 8.296 3.846 -23.420 1.00 95.19 110 ARG A O 1
ATOM 842 N N . THR A 1 111 ? 8.679 5.924 -22.653 1.00 96.06 111 THR A N 1
ATOM 843 C CA . THR A 1 111 ? 7.646 5.887 -21.614 1.00 96.06 111 THR A CA 1
ATOM 844 C C . THR A 1 111 ? 6.247 5.823 -22.235 1.00 96.06 111 THR A C 1
ATOM 846 O O . THR A 1 111 ? 5.896 6.605 -23.121 1.00 96.06 111 THR A O 1
ATOM 849 N N . LEU A 1 112 ? 5.429 4.867 -21.791 1.00 96.19 112 LEU A N 1
ATOM 850 C CA . LEU A 1 112 ? 4.011 4.771 -22.151 1.00 96.19 112 LEU A CA 1
ATOM 851 C C . LEU A 1 112 ? 3.124 5.556 -21.192 1.00 96.19 112 LEU A C 1
ATOM 853 O O . LEU A 1 112 ? 2.142 6.158 -21.620 1.00 96.19 112 LEU A O 1
ATOM 857 N N . ARG A 1 113 ? 3.432 5.458 -19.900 1.00 95.56 113 ARG A N 1
ATOM 858 C CA . ARG A 1 113 ? 2.678 6.061 -18.808 1.00 95.56 113 ARG A CA 1
ATOM 859 C C . ARG A 1 113 ? 3.554 6.095 -17.565 1.00 95.56 113 ARG A C 1
ATOM 861 O O . ARG A 1 113 ? 4.270 5.129 -17.316 1.00 95.56 113 ARG A O 1
ATOM 868 N N . SER A 1 114 ? 3.364 7.124 -16.756 1.00 97.06 114 SER A N 1
ATOM 869 C CA . SER A 1 114 ? 3.803 7.148 -15.366 1.00 97.06 114 SER A CA 1
ATOM 870 C C . SER A 1 114 ? 2.595 7.252 -14.441 1.00 97.06 114 SER A C 1
ATOM 872 O O . SER A 1 114 ? 1.494 7.624 -14.865 1.00 97.06 114 SER A O 1
ATOM 874 N N . PHE A 1 115 ? 2.758 6.796 -13.209 1.00 96.81 115 PHE A N 1
ATOM 875 C CA . PHE A 1 115 ? 1.760 6.955 -12.163 1.00 96.81 115 PHE A CA 1
ATOM 876 C C . PHE A 1 115 ? 2.456 7.173 -10.831 1.00 96.81 115 PHE A C 1
ATOM 878 O O . PHE A 1 115 ? 3.491 6.563 -10.561 1.00 96.81 115 PHE A O 1
ATOM 885 N N . TRP A 1 116 ? 1.848 8.012 -10.009 1.00 96.56 116 TRP A N 1
ATOM 886 C CA . TRP A 1 116 ? 2.322 8.337 -8.680 1.00 96.56 116 TRP A CA 1
ATOM 887 C C . TRP A 1 116 ? 1.400 7.700 -7.650 1.00 96.56 116 TRP A C 1
ATOM 889 O O . TRP A 1 116 ? 0.196 7.541 -7.863 1.00 96.56 116 TRP A O 1
ATOM 899 N N . GLY A 1 117 ? 1.991 7.265 -6.548 1.00 94.19 117 GLY A N 1
ATOM 900 C CA . GLY A 1 117 ? 1.258 6.810 -5.378 1.00 94.19 117 GLY A CA 1
ATOM 901 C C . GLY A 1 117 ? 1.828 7.468 -4.138 1.00 94.19 117 GLY A C 1
ATOM 902 O O . GLY A 1 117 ? 3.042 7.643 -4.045 1.00 94.19 117 GLY A O 1
ATOM 903 N N . VAL A 1 118 ? 0.954 7.797 -3.191 1.00 93.94 118 VAL A N 1
ATOM 904 C CA . VAL A 1 118 ? 1.339 8.426 -1.927 1.00 93.94 118 VAL A CA 1
ATOM 905 C C . VAL A 1 118 ? 1.401 7.379 -0.823 1.00 93.94 118 VAL A C 1
ATOM 907 O O . VAL A 1 118 ? 0.472 6.592 -0.620 1.00 93.94 118 VAL A O 1
ATOM 910 N N . ARG A 1 119 ? 2.529 7.343 -0.122 1.00 91.38 119 ARG A N 1
ATOM 911 C CA . ARG A 1 119 ? 2.817 6.446 0.992 1.00 91.38 119 ARG A CA 1
ATOM 912 C C . ARG A 1 119 ? 2.471 7.158 2.298 1.00 91.38 119 ARG A C 1
ATOM 914 O O . ARG A 1 119 ? 2.961 8.263 2.507 1.00 91.38 119 ARG A O 1
ATOM 921 N N . PRO A 1 120 ? 1.677 6.534 3.185 1.00 89.25 120 PRO A N 1
ATOM 922 C CA . PRO A 1 120 ? 1.403 7.076 4.508 1.00 89.25 120 PRO A CA 1
ATOM 923 C C . PRO A 1 120 ? 2.538 6.731 5.468 1.00 89.25 120 PRO A C 1
ATOM 925 O O . PRO A 1 120 ? 2.494 5.696 6.140 1.00 89.25 120 PRO A O 1
ATOM 928 N N . LEU A 1 121 ? 3.583 7.553 5.503 1.00 85.75 121 LEU A N 1
ATOM 929 C CA . LEU A 1 121 ? 4.691 7.337 6.426 1.00 85.75 121 LEU A CA 1
ATOM 930 C C . LEU A 1 121 ? 4.266 7.832 7.807 1.00 85.75 121 LEU A C 1
ATOM 932 O O . LEU A 1 121 ? 3.999 9.013 7.992 1.00 85.75 121 LEU A O 1
ATOM 936 N N . TYR A 1 122 ? 4.150 6.915 8.764 1.00 79.56 122 TYR A N 1
ATOM 937 C CA . TYR A 1 122 ? 3.833 7.277 10.141 1.00 79.56 122 TYR A CA 1
ATOM 938 C C . TYR A 1 122 ? 5.113 7.507 10.926 1.00 79.56 122 TYR A C 1
ATOM 940 O O . TYR A 1 122 ? 5.988 6.636 10.963 1.00 79.56 122 TYR A O 1
ATOM 948 N N . GLU A 1 123 ? 5.180 8.646 11.598 1.00 71.06 123 GLU A N 1
ATOM 949 C CA . GLU A 1 123 ? 6.257 8.958 12.516 1.00 71.06 123 GLU A CA 1
ATOM 950 C C . GLU A 1 123 ? 5.728 8.944 13.956 1.00 71.06 123 GLU A C 1
ATOM 952 O O . GLU A 1 123 ? 4.852 9.736 14.295 1.00 71.06 123 GLU A O 1
ATOM 957 N N . PRO A 1 124 ? 6.229 8.055 14.833 1.00 68.12 124 PRO A N 1
ATOM 958 C CA . PRO A 1 124 ? 5.871 8.110 16.240 1.00 68.12 124 PRO A CA 1
ATOM 959 C C . PRO A 1 124 ? 6.314 9.447 16.864 1.00 68.12 124 PRO A C 1
ATOM 961 O O . PRO A 1 124 ? 7.478 9.838 16.680 1.00 68.12 124 PRO A O 1
ATOM 964 N N . PRO A 1 125 ? 5.461 10.105 17.670 1.00 61.84 125 PRO A N 1
ATOM 965 C CA . PRO A 1 125 ? 5.791 11.380 18.294 1.00 61.84 125 PRO A CA 1
ATOM 966 C C . PRO A 1 125 ? 7.138 11.347 19.028 1.00 61.84 125 PRO A C 1
ATOM 968 O O . PRO A 1 125 ? 7.407 10.457 19.840 1.00 61.84 125 PRO A O 1
ATOM 971 N N . GLY A 1 126 ? 7.991 12.338 18.755 1.00 58.12 126 GLY A N 1
ATOM 972 C CA . GLY A 1 126 ? 9.302 12.496 19.398 1.00 58.12 126 GLY A CA 1
ATOM 973 C C . GLY A 1 126 ? 10.472 11.750 18.742 1.00 58.12 126 GLY A C 1
ATOM 974 O O . GLY A 1 126 ? 11.562 11.753 19.316 1.00 58.12 126 GLY A O 1
ATOM 975 N N . THR A 1 127 ? 10.282 11.135 17.567 1.00 58.94 127 THR A N 1
ATOM 976 C CA . THR A 1 127 ? 11.374 10.487 16.810 1.00 58.94 127 THR A CA 1
ATOM 977 C C . THR A 1 127 ? 12.123 11.433 15.859 1.00 58.94 127 THR A C 1
ATOM 979 O O . THR A 1 127 ? 13.343 11.317 15.772 1.00 58.94 127 THR A O 1
ATOM 982 N N . GLY A 1 128 ? 11.460 12.439 15.273 1.00 54.06 128 GLY A N 1
ATOM 983 C CA . GLY A 1 128 ? 12.105 13.606 14.645 1.00 54.06 128 GLY A CA 1
ATOM 984 C C . GLY A 1 128 ? 13.085 13.284 13.508 1.00 54.06 128 GLY A C 1
ATOM 985 O O . GLY A 1 128 ? 14.209 13.781 13.501 1.00 54.06 128 GLY A O 1
ATOM 986 N N . THR A 1 129 ? 12.669 12.444 12.570 1.00 56.28 129 THR A N 1
ATOM 987 C CA . THR A 1 129 ? 13.416 12.001 11.390 1.00 56.28 129 THR A CA 1
ATOM 988 C C . THR A 1 129 ? 13.393 13.096 10.321 1.00 56.28 129 THR A C 1
ATOM 990 O O . THR A 1 129 ? 12.330 13.582 9.927 1.00 56.28 129 THR A O 1
ATOM 993 N N . GLU A 1 130 ? 14.578 13.509 9.863 1.00 52.91 130 GLU A N 1
ATOM 994 C CA . GLU A 1 130 ? 14.744 14.542 8.827 1.00 52.91 130 GLU A CA 1
ATOM 995 C C . GLU A 1 130 ? 14.602 13.980 7.399 1.00 52.91 130 GLU A C 1
ATOM 997 O O . GLU A 1 130 ? 14.230 14.722 6.497 1.00 52.91 130 GLU A O 1
ATOM 1002 N N . ASP A 1 131 ? 14.871 12.684 7.195 1.00 53.44 131 ASP A N 1
ATOM 1003 C CA . ASP A 1 131 ? 14.772 11.998 5.899 1.00 53.44 131 ASP A CA 1
ATOM 1004 C C . ASP A 1 131 ? 13.515 11.095 5.856 1.00 53.44 131 ASP A C 1
ATOM 1006 O O . ASP A 1 131 ? 13.436 10.123 6.618 1.00 53.44 131 ASP A O 1
ATOM 1010 N N 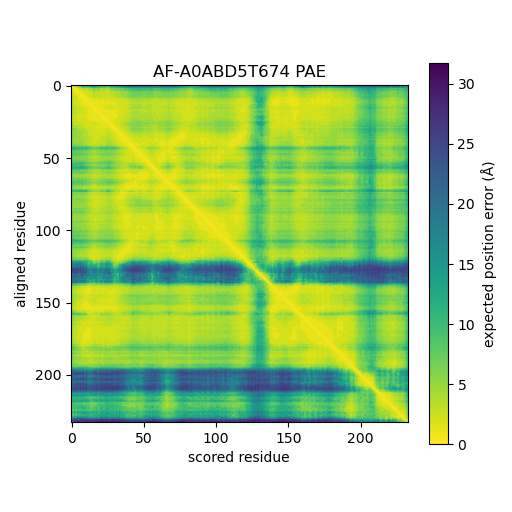. PRO A 1 132 ? 12.530 11.365 4.973 1.00 54.41 132 PRO A N 1
ATOM 1011 C CA . PRO A 1 132 ? 11.321 10.549 4.832 1.00 54.41 132 PRO A CA 1
ATOM 1012 C C . PRO A 1 132 ? 11.622 9.091 4.485 1.00 54.41 132 PRO A C 1
ATOM 1014 O O . PRO A 1 132 ? 10.910 8.182 4.925 1.00 54.41 132 PRO A O 1
ATOM 1017 N N . THR A 1 133 ? 12.714 8.834 3.755 1.00 52.84 133 THR A N 1
ATOM 1018 C CA . THR A 1 133 ? 13.101 7.468 3.417 1.00 52.84 133 THR A CA 1
ATOM 1019 C C . THR A 1 133 ? 13.396 6.672 4.682 1.00 52.84 133 THR A C 1
ATOM 1021 O O . THR A 1 133 ? 13.098 5.476 4.696 1.00 52.84 133 THR A O 1
ATOM 1024 N N . ASP A 1 134 ? 13.900 7.309 5.750 1.00 52.84 134 ASP A N 1
ATOM 1025 C CA . ASP A 1 134 ? 14.319 6.712 7.022 1.00 52.84 134 ASP A CA 1
ATOM 1026 C C . ASP A 1 134 ? 13.196 6.338 7.988 1.00 52.84 134 ASP A C 1
ATOM 1028 O O . ASP A 1 134 ? 13.416 5.505 8.875 1.00 52.84 134 ASP A O 1
ATOM 1032 N N . ILE A 1 135 ? 11.973 6.809 7.744 1.00 59.12 135 ILE A N 1
ATOM 1033 C CA . ILE A 1 135 ? 10.803 6.436 8.539 1.00 59.12 135 ILE A CA 1
ATOM 1034 C C . ILE A 1 135 ? 10.568 4.915 8.459 1.00 59.12 135 ILE A C 1
ATOM 1036 O O . ILE A 1 135 ? 10.654 4.277 7.398 1.00 59.12 135 ILE A O 1
ATOM 1040 N N . THR A 1 136 ? 10.302 4.292 9.614 1.00 61.91 136 THR A N 1
ATOM 1041 C CA . THR A 1 136 ? 10.104 2.838 9.698 1.00 61.91 136 THR A CA 1
ATOM 1042 C C . THR A 1 136 ? 8.898 2.421 8.857 1.00 61.91 136 THR A C 1
ATOM 1044 O O . THR A 1 136 ? 7.837 3.033 8.927 1.00 61.91 136 THR A O 1
ATOM 1047 N N . ARG A 1 137 ? 9.039 1.351 8.067 1.00 62.91 137 ARG A N 1
ATOM 1048 C CA . ARG A 1 137 ? 7.947 0.814 7.230 1.00 62.91 137 ARG A CA 1
ATOM 1049 C C . ARG A 1 137 ? 7.126 -0.268 7.937 1.00 62.91 137 ARG A C 1
ATOM 1051 O O . ARG A 1 137 ? 6.532 -1.115 7.261 1.00 62.91 137 ARG A O 1
ATOM 1058 N N . ASP A 1 138 ? 7.162 -0.271 9.264 1.00 75.25 138 ASP A N 1
ATOM 1059 C CA . ASP A 1 138 ? 6.277 -1.090 10.081 1.00 75.25 138 ASP A CA 1
ATOM 1060 C C . ASP A 1 138 ? 4.866 -0.489 10.068 1.00 75.25 138 ASP A C 1
ATOM 1062 O O . ASP A 1 138 ? 4.621 0.577 9.495 1.00 75.25 138 ASP A O 1
ATOM 1066 N N . TYR A 1 139 ? 3.911 -1.224 10.621 1.00 87.19 139 TYR A N 1
ATOM 1067 C CA . TYR A 1 139 ? 2.567 -0.712 10.841 1.00 87.19 139 TYR A CA 1
ATOM 1068 C C . TYR A 1 139 ? 2.355 -0.447 12.324 1.00 87.19 139 TYR A C 1
ATOM 1070 O O . TYR A 1 139 ? 2.929 -1.126 13.175 1.00 87.19 139 TYR A O 1
ATOM 1078 N N . PHE A 1 140 ? 1.489 0.514 12.616 1.00 90.50 140 PHE A N 1
ATOM 1079 C CA . PHE A 1 140 ? 1.180 0.931 13.974 1.00 90.50 140 PHE A CA 1
ATOM 1080 C C . PHE A 1 140 ? -0.321 0.881 14.192 1.00 90.50 140 PHE A C 1
ATOM 1082 O O . PHE A 1 140 ? -1.094 1.337 13.349 1.00 90.50 140 PHE A O 1
ATOM 1089 N N . LEU A 1 141 ? -0.709 0.318 15.332 1.00 93.50 141 LEU A N 1
ATOM 1090 C CA . LEU A 1 141 ? -2.070 0.334 15.842 1.00 93.50 141 LEU A CA 1
ATOM 1091 C C . LEU A 1 141 ? -2.116 1.352 16.979 1.00 93.50 141 LEU A C 1
ATOM 1093 O O . LEU A 1 141 ? -1.408 1.204 17.974 1.00 93.50 141 LEU A O 1
ATOM 1097 N N . LEU A 1 142 ? -2.928 2.389 16.807 1.00 94.38 142 LEU A N 1
ATOM 1098 C CA . LEU A 1 142 ? -3.116 3.470 17.765 1.00 94.38 142 LEU A CA 1
ATOM 1099 C C . LEU A 1 142 ? -4.505 3.320 18.387 1.00 94.38 142 LEU A C 1
ATOM 1101 O O . LEU A 1 142 ? -5.502 3.670 17.754 1.00 94.38 142 LEU A O 1
ATOM 1105 N N . ASP A 1 143 ? -4.576 2.768 19.599 1.00 95.62 143 ASP A N 1
ATOM 1106 C CA . ASP A 1 143 ? -5.809 2.779 20.389 1.00 95.62 143 ASP A CA 1
ATOM 1107 C C . ASP A 1 143 ? -5.999 4.173 20.995 1.00 95.62 143 ASP A C 1
ATOM 1109 O O . ASP A 1 143 ? -5.240 4.600 21.870 1.00 95.62 143 ASP A O 1
ATOM 1113 N N . HIS A 1 144 ? -7.008 4.893 20.510 1.00 96.12 144 HIS A N 1
ATOM 1114 C CA . HIS A 1 144 ? -7.289 6.249 20.964 1.00 96.12 144 HIS A CA 1
ATOM 1115 C C . HIS A 1 144 ? -7.994 6.283 22.323 1.00 96.12 144 HIS A C 1
ATOM 1117 O O . HIS A 1 144 ? -7.980 7.326 22.970 1.00 96.12 144 HIS A O 1
ATOM 1123 N N . GLY A 1 145 ? -8.549 5.166 22.806 1.00 95.19 145 GLY A N 1
ATOM 1124 C CA . GLY A 1 145 ? -9.050 5.060 24.176 1.00 95.19 145 GLY A CA 1
ATOM 1125 C C . GLY A 1 145 ? -7.920 5.203 25.191 1.00 95.19 145 GLY A C 1
ATOM 1126 O O . GLY A 1 145 ? -8.030 5.995 26.124 1.00 95.19 145 GLY A O 1
ATOM 1127 N N . ASP A 1 146 ? -6.813 4.500 24.956 1.00 91.94 146 ASP A N 1
ATOM 1128 C CA . ASP A 1 146 ? -5.632 4.541 25.822 1.00 91.94 146 ASP A CA 1
ATOM 1129 C C . ASP A 1 146 ? -4.767 5.786 25.584 1.00 91.94 146 ASP A C 1
ATOM 1131 O O . ASP A 1 146 ? -4.240 6.375 26.531 1.00 91.94 146 ASP A O 1
ATOM 1135 N N . ARG A 1 147 ? -4.590 6.186 24.317 1.00 91.88 147 ARG A N 1
ATOM 1136 C CA . ARG A 1 147 ? -3.693 7.287 23.936 1.00 91.88 147 ARG A CA 1
ATOM 1137 C C . ARG A 1 147 ? -4.318 8.667 24.134 1.00 91.88 147 ARG A C 1
ATOM 1139 O O . ARG A 1 147 ? -3.624 9.578 24.578 1.00 91.88 147 ARG A O 1
ATOM 1146 N N . ASP A 1 148 ? -5.596 8.810 23.791 1.00 94.25 148 ASP A N 1
ATOM 1147 C CA . ASP A 1 148 ? -6.240 10.106 23.542 1.00 94.25 148 ASP A CA 1
ATOM 1148 C C . ASP A 1 148 ? -7.574 10.291 24.310 1.00 94.25 148 ASP A C 1
ATOM 1150 O O . ASP A 1 148 ? -8.283 11.266 24.073 1.00 94.25 148 ASP A O 1
ATOM 1154 N N . ASP A 1 149 ? -7.927 9.384 25.237 1.00 95.56 149 ASP A N 1
ATOM 1155 C CA . ASP A 1 149 ? -9.205 9.369 25.988 1.00 95.56 149 ASP A CA 1
ATOM 1156 C C . ASP A 1 149 ? -10.458 9.326 25.077 1.00 95.56 149 ASP A C 1
ATOM 1158 O O . ASP A 1 149 ? -11.531 9.835 25.410 1.00 95.56 149 ASP A O 1
ATOM 1162 N N . LEU A 1 150 ? -10.328 8.694 23.903 1.00 96.25 150 LEU A N 1
ATOM 1163 C CA . LEU A 1 150 ? -11.387 8.512 22.906 1.00 96.25 150 LEU A CA 1
ATOM 1164 C C . LEU A 1 150 ? -11.686 7.014 22.691 1.00 96.25 150 LEU A C 1
ATOM 1166 O O . LEU A 1 150 ? -11.233 6.413 21.712 1.00 96.25 150 LEU A O 1
ATOM 1170 N N . PRO A 1 151 ? -12.452 6.372 23.593 1.00 95.62 151 PRO A N 1
ATOM 1171 C CA . PRO A 1 151 ? -12.769 4.955 23.474 1.00 95.62 151 PRO A CA 1
ATOM 1172 C C . PRO A 1 151 ? -13.661 4.672 22.259 1.00 95.62 151 PRO A C 1
ATOM 1174 O O . PRO A 1 151 ? -14.553 5.451 21.918 1.00 95.62 151 PRO A O 1
ATOM 1177 N N . GLY A 1 152 ? -13.467 3.504 21.643 1.00 96.31 152 GLY A N 1
ATOM 1178 C CA . GLY A 1 152 ? -14.237 3.075 20.472 1.00 96.31 152 GLY A CA 1
ATOM 1179 C C . GLY A 1 152 ? -13.670 3.561 19.135 1.00 96.31 152 GLY A C 1
ATOM 1180 O O . GLY A 1 152 ? -14.356 3.458 18.116 1.00 96.31 152 GLY A O 1
ATOM 1181 N N . MET A 1 153 ? -12.440 4.082 19.116 1.00 97.88 153 MET A N 1
ATOM 1182 C CA . MET A 1 153 ? -11.728 4.444 17.895 1.00 97.88 153 MET A CA 1
ATOM 1183 C C . MET A 1 153 ? -10.296 3.908 17.916 1.00 97.88 153 MET A C 1
ATOM 1185 O O . MET A 1 153 ? -9.566 4.087 18.886 1.00 97.88 153 MET A O 1
ATOM 1189 N N . THR A 1 154 ? -9.876 3.308 16.805 1.00 98.06 154 THR A N 1
ATOM 1190 C CA . THR A 1 154 ? -8.490 2.868 16.598 1.00 98.06 154 THR A CA 1
ATOM 1191 C C . THR A 1 154 ? -8.021 3.326 15.227 1.00 98.06 154 THR A C 1
ATOM 1193 O O . THR A 1 154 ? -8.755 3.186 14.248 1.00 98.06 154 THR A O 1
ATOM 1196 N N . THR A 1 155 ? -6.798 3.832 15.125 1.00 97.19 155 THR A N 1
ATOM 1197 C CA . THR A 1 155 ? -6.164 4.139 13.836 1.00 97.19 155 THR A CA 1
ATOM 1198 C C . THR A 1 155 ? -5.106 3.091 13.508 1.00 97.19 155 THR A C 1
ATOM 1200 O O . THR A 1 155 ? -4.319 2.713 14.373 1.00 97.19 155 THR A O 1
ATOM 1203 N N . ILE A 1 156 ? -5.072 2.622 12.257 1.00 94.88 156 ILE A N 1
ATOM 1204 C CA . ILE A 1 156 ? -3.986 1.788 11.732 1.00 94.88 156 ILE A CA 1
ATOM 1205 C C . ILE A 1 156 ? -3.273 2.515 10.591 1.00 94.88 156 ILE A C 1
ATOM 1207 O O . ILE A 1 156 ? -3.888 2.894 9.594 1.00 94.88 156 ILE A O 1
ATOM 1211 N N . VAL A 1 157 ? -1.968 2.725 10.754 1.00 91.62 157 VAL A N 1
ATOM 1212 C CA . VAL A 1 157 ? -1.132 3.534 9.849 1.00 91.62 157 VAL A CA 1
ATOM 1213 C C . VAL A 1 157 ? 0.187 2.846 9.527 1.00 91.62 157 VAL A C 1
ATOM 1215 O O . VAL A 1 157 ? 0.611 1.915 10.216 1.00 91.62 157 VAL A O 1
ATOM 1218 N N . GLY A 1 158 ? 0.826 3.298 8.448 1.00 86.88 158 GLY A N 1
ATOM 1219 C CA . GLY A 1 158 ? 2.012 2.663 7.890 1.00 86.88 158 GLY A CA 1
ATOM 1220 C C . GLY A 1 158 ? 1.693 1.322 7.229 1.00 86.88 158 GLY A C 1
ATOM 1221 O O . GLY A 1 158 ? 0.629 1.122 6.639 1.00 86.88 158 GLY A O 1
ATOM 1222 N N . GLY A 1 159 ? 2.636 0.390 7.339 1.00 85.38 159 GLY A N 1
ATOM 1223 C CA . GLY A 1 159 ? 2.506 -0.949 6.787 1.00 85.38 159 GLY A CA 1
ATOM 1224 C C . GLY A 1 159 ? 2.678 -1.041 5.272 1.00 85.38 159 GLY A C 1
ATOM 1225 O O . GLY A 1 159 ? 2.591 -0.076 4.514 1.00 85.38 159 GLY A O 1
ATOM 1226 N N . LYS A 1 160 ? 2.969 -2.256 4.810 1.00 89.81 160 LYS A N 1
ATOM 1227 C CA . LYS A 1 160 ? 3.170 -2.564 3.393 1.00 89.81 160 LYS A CA 1
ATOM 1228 C C . LYS A 1 160 ? 2.012 -3.398 2.881 1.00 89.81 160 LYS A C 1
ATOM 1230 O O . LYS A 1 160 ? 1.447 -4.210 3.612 1.00 89.81 160 LYS A O 1
ATOM 1235 N N . LEU A 1 161 ? 1.781 -3.343 1.570 1.00 92.88 161 LEU A N 1
ATOM 1236 C CA . LEU A 1 161 ? 0.906 -4.315 0.913 1.00 92.88 161 LEU A CA 1
ATOM 1237 C C . LEU A 1 161 ? 1.338 -5.760 1.216 1.00 92.88 161 LEU A C 1
ATOM 1239 O O . LEU A 1 161 ? 0.500 -6.637 1.304 1.00 92.88 161 LEU A O 1
ATOM 1243 N N . THR A 1 162 ? 2.627 -6.027 1.442 1.00 93.12 162 THR A N 1
ATOM 1244 C CA . THR A 1 162 ? 3.114 -7.368 1.808 1.00 93.12 162 THR A CA 1
ATOM 1245 C C . THR A 1 162 ? 2.714 -7.815 3.217 1.00 93.12 162 THR A C 1
ATOM 1247 O O . THR A 1 162 ? 2.712 -9.011 3.487 1.00 93.12 162 THR A O 1
ATOM 1250 N N . THR A 1 163 ? 2.394 -6.885 4.121 1.00 92.06 163 THR A N 1
ATOM 1251 C CA . THR A 1 163 ? 2.037 -7.162 5.525 1.00 92.06 163 THR A CA 1
ATOM 1252 C C . THR A 1 163 ? 0.548 -6.973 5.809 1.00 92.06 163 THR A C 1
ATOM 1254 O O . THR A 1 163 ? 0.125 -7.169 6.945 1.00 92.06 163 THR A O 1
ATOM 1257 N N . TYR A 1 164 ? -0.261 -6.640 4.795 1.00 95.19 164 TYR A N 1
ATOM 1258 C CA . TYR A 1 164 ? -1.667 -6.256 4.965 1.00 95.19 164 TYR A CA 1
ATOM 1259 C C . TYR A 1 164 ? -2.508 -7.290 5.731 1.00 95.19 164 TYR A C 1
ATOM 1261 O O . TYR A 1 164 ? -3.360 -6.913 6.526 1.00 95.19 164 TYR A O 1
ATOM 1269 N N . ARG A 1 165 ? -2.260 -8.595 5.534 1.00 96.44 165 ARG A N 1
ATOM 1270 C CA . ARG A 1 165 ? -3.000 -9.657 6.232 1.00 96.44 165 ARG A CA 1
ATOM 1271 C C . ARG A 1 165 ? -2.699 -9.660 7.733 1.00 96.44 165 ARG A C 1
ATOM 1273 O O . ARG A 1 165 ? -3.622 -9.753 8.527 1.00 96.44 165 ARG A O 1
ATOM 1280 N N . MET A 1 166 ? -1.425 -9.524 8.112 1.00 94.06 166 MET A N 1
ATOM 1281 C CA . MET A 1 166 ? -1.013 -9.460 9.524 1.00 94.06 166 MET A CA 1
ATOM 1282 C C . MET A 1 166 ? -1.534 -8.182 10.191 1.00 94.06 166 MET A C 1
ATOM 1284 O O . MET A 1 166 ? -1.974 -8.214 11.333 1.00 94.06 166 MET A O 1
ATOM 1288 N N . MET A 1 167 ? -1.540 -7.069 9.451 1.00 95.12 167 MET A N 1
ATOM 1289 C CA . MET A 1 167 ? -2.162 -5.815 9.884 1.00 95.12 167 MET A CA 1
ATOM 1290 C C . MET A 1 167 ? -3.658 -5.992 10.151 1.00 95.12 167 MET A C 1
ATOM 1292 O O . MET A 1 167 ? -4.145 -5.580 11.199 1.00 95.12 167 MET A O 1
ATOM 1296 N N . ALA A 1 168 ? -4.373 -6.620 9.211 1.00 96.81 168 ALA A N 1
ATOM 1297 C CA . ALA A 1 168 ? -5.805 -6.878 9.307 1.00 96.81 168 ALA A CA 1
ATOM 1298 C C . ALA A 1 168 ? -6.149 -7.824 10.469 1.00 96.81 168 ALA A C 1
ATOM 1300 O O . ALA A 1 168 ? -7.125 -7.591 11.174 1.00 96.81 168 ALA A O 1
ATOM 1301 N N . GLU A 1 169 ? -5.340 -8.859 10.687 1.00 97.00 169 GLU A N 1
ATOM 1302 C CA . GLU A 1 169 ? -5.443 -9.756 11.841 1.00 97.00 169 GLU A CA 1
ATOM 1303 C C . GLU A 1 169 ? -5.261 -8.976 13.149 1.00 97.00 169 GLU A C 1
ATOM 1305 O O . GLU A 1 169 ? -6.174 -8.937 13.965 1.00 97.00 169 GLU A O 1
ATOM 1310 N N . SER A 1 170 ? -4.167 -8.219 13.279 1.00 95.75 170 SER A N 1
ATOM 1311 C CA . SER A 1 170 ? -3.870 -7.431 14.480 1.00 95.75 170 SER A CA 1
ATOM 1312 C C . SER A 1 170 ? -4.960 -6.416 14.841 1.00 95.75 170 SER A C 1
ATOM 1314 O O . SER A 1 170 ? -5.274 -6.265 16.020 1.00 95.75 170 SER A O 1
ATOM 1316 N N . ILE A 1 171 ? -5.530 -5.701 13.862 1.00 96.94 171 ILE A N 1
ATOM 1317 C CA . ILE A 1 171 ? -6.618 -4.748 14.131 1.00 96.94 171 ILE A CA 1
ATOM 1318 C C . ILE A 1 171 ? -7.938 -5.460 14.435 1.00 96.94 171 ILE A C 1
ATOM 1320 O O . ILE A 1 171 ? -8.710 -4.978 15.259 1.00 96.94 171 ILE A O 1
ATOM 1324 N N . SER A 1 172 ? -8.197 -6.608 13.804 1.00 97.31 172 SER A N 1
ATOM 1325 C CA . SER A 1 172 ? -9.415 -7.383 14.055 1.00 97.31 172 SER A CA 1
ATOM 1326 C C . SER A 1 172 ? -9.404 -7.985 15.454 1.00 97.31 172 SER A C 1
ATOM 1328 O O . SER A 1 172 ? -10.414 -7.880 16.145 1.00 97.31 172 SER A O 1
ATOM 1330 N N . ASP A 1 173 ? -8.272 -8.541 15.890 1.00 96.75 173 ASP A N 1
ATOM 1331 C CA . ASP A 1 173 ? -8.092 -9.086 17.239 1.00 96.75 173 ASP A CA 1
ATOM 1332 C C . ASP A 1 173 ? -8.305 -7.993 18.293 1.00 96.75 173 ASP A C 1
ATOM 1334 O O . ASP A 1 173 ? -9.110 -8.155 19.208 1.00 96.75 173 ASP A O 1
ATOM 1338 N N . HIS A 1 174 ? -7.690 -6.822 18.096 1.00 96.19 174 HIS A N 1
ATOM 1339 C CA . HIS A 1 174 ? -7.873 -5.667 18.974 1.00 96.19 174 HIS A CA 1
ATOM 1340 C C . HIS A 1 174 ? -9.342 -5.221 19.084 1.00 96.19 174 HIS A C 1
ATOM 1342 O O . HIS A 1 174 ? -9.850 -4.985 20.181 1.00 96.19 174 HIS A O 1
ATOM 1348 N N . VAL A 1 175 ? -10.054 -5.127 17.956 1.00 97.38 175 VAL A N 1
ATOM 1349 C CA . VAL A 1 175 ? -11.480 -4.759 17.948 1.00 97.38 175 VAL A CA 1
ATOM 1350 C C . VAL A 1 175 ? -12.340 -5.853 18.589 1.00 97.38 175 VAL A C 1
ATOM 1352 O O . VAL A 1 175 ? -13.310 -5.539 19.280 1.00 97.38 175 VAL A O 1
ATOM 1355 N N . CYS A 1 176 ? -12.007 -7.129 18.386 1.00 97.38 176 CYS A N 1
ATOM 1356 C CA . CYS A 1 176 ? -12.692 -8.245 19.033 1.00 97.38 176 CYS A CA 1
ATOM 1357 C C . CYS A 1 176 ? -12.566 -8.153 20.557 1.00 97.38 176 CYS A C 1
ATOM 1359 O O . CYS A 1 176 ? -13.589 -8.185 21.245 1.00 97.38 176 CYS A O 1
ATOM 1361 N N . ASP A 1 177 ? -11.356 -7.921 21.067 1.00 95.38 177 ASP A N 1
ATOM 1362 C CA . ASP A 1 177 ? -11.096 -7.728 22.494 1.00 95.38 177 ASP A CA 1
ATOM 1363 C C . ASP A 1 177 ? -11.875 -6.529 23.057 1.00 95.38 177 ASP A C 1
ATOM 1365 O O . ASP A 1 177 ? -12.588 -6.664 24.055 1.00 95.38 177 ASP A O 1
ATOM 1369 N N . ALA A 1 178 ? -11.830 -5.376 22.378 1.00 94.69 178 ALA A N 1
ATOM 1370 C CA . ALA A 1 178 ? -12.552 -4.166 22.786 1.00 94.69 178 ALA A CA 1
ATOM 1371 C C . ALA A 1 178 ? -14.080 -4.367 22.845 1.00 94.69 178 ALA A C 1
ATOM 1373 O O . ALA A 1 178 ? -14.772 -3.762 23.668 1.00 94.69 178 ALA A O 1
ATOM 1374 N N . LEU A 1 179 ? -14.624 -5.238 21.989 1.00 96.50 179 LEU A N 1
ATOM 1375 C CA . LEU A 1 179 ? -16.049 -5.568 21.941 1.00 96.50 179 LEU A CA 1
ATOM 1376 C C . LEU A 1 179 ? -16.435 -6.773 22.816 1.00 96.50 179 LEU A C 1
ATOM 1378 O O . LEU A 1 179 ? -17.625 -7.101 22.884 1.00 96.50 179 LEU A O 1
ATOM 1382 N N . GLY A 1 180 ? -15.471 -7.427 23.474 1.00 96.31 180 GLY A N 1
ATOM 1383 C CA . GLY A 1 180 ? -15.686 -8.660 24.235 1.00 96.31 180 GLY A CA 1
ATOM 1384 C C . GLY A 1 180 ? -16.156 -9.827 23.360 1.00 96.31 180 GLY A C 1
ATOM 1385 O O . GLY A 1 180 ? -17.009 -10.613 23.779 1.00 96.31 180 GLY A O 1
ATOM 1386 N N . HIS A 1 181 ? -15.671 -9.896 22.120 1.00 96.69 181 HIS A N 1
ATOM 1387 C CA . HIS A 1 181 ? -15.989 -10.940 21.155 1.00 96.69 181 HIS A CA 1
ATOM 1388 C C . HIS A 1 181 ? -14.823 -11.919 21.021 1.00 96.69 181 HIS A C 1
ATOM 1390 O O . HIS A 1 181 ? -13.701 -11.513 20.760 1.00 96.69 181 HIS A O 1
ATOM 1396 N N . GLU A 1 182 ? -15.094 -13.215 21.154 1.00 95.19 182 GLU A N 1
ATOM 1397 C CA . GLU A 1 182 ? -14.089 -14.256 20.937 1.00 95.19 182 GLU A CA 1
ATOM 1398 C C . GLU A 1 182 ? -14.222 -14.812 19.515 1.00 95.19 182 GLU A C 1
ATOM 1400 O O . GLU A 1 182 ? -15.240 -15.415 19.163 1.00 95.19 182 GLU A O 1
ATOM 1405 N N . ALA A 1 183 ? -13.182 -14.626 18.705 1.00 94.56 183 ALA A N 1
ATOM 1406 C CA . ALA A 1 183 ? -13.053 -15.196 17.371 1.00 94.56 183 ALA A CA 1
ATOM 1407 C C . ALA A 1 183 ? -11.620 -15.700 17.160 1.00 94.56 183 ALA A C 1
ATOM 1409 O O . ALA A 1 183 ? -10.681 -15.210 17.779 1.00 94.56 183 ALA A O 1
ATOM 1410 N N . VAL A 1 184 ? -11.454 -16.696 16.290 1.00 94.44 184 VAL A N 1
ATOM 1411 C CA . VAL A 1 184 ? -10.136 -17.190 15.874 1.00 94.44 184 VAL A CA 1
ATOM 1412 C C . VAL A 1 184 ? -9.919 -16.762 14.432 1.00 94.44 184 VAL A C 1
ATOM 1414 O O . VAL A 1 184 ? -10.752 -17.063 13.578 1.00 94.44 184 VAL A O 1
ATOM 1417 N N . CYS A 1 185 ? -8.815 -16.069 14.164 1.00 96.75 185 CYS A N 1
ATOM 1418 C CA . CYS A 1 185 ? -8.436 -15.684 12.811 1.00 96.75 185 CYS A CA 1
ATOM 1419 C C . CYS A 1 185 ? -8.106 -16.926 11.963 1.00 96.75 185 CYS A C 1
ATOM 1421 O O . CYS A 1 185 ? -7.284 -17.756 12.348 1.00 96.75 185 CYS A O 1
ATOM 1423 N N . ASP A 1 186 ? -8.726 -17.037 10.789 1.00 96.12 186 ASP A N 1
ATOM 1424 C CA . ASP A 1 186 ? -8.498 -18.100 9.800 1.00 96.12 186 ASP A CA 1
ATOM 1425 C C . ASP A 1 186 ? -7.942 -17.562 8.467 1.00 96.12 186 ASP A C 1
ATOM 1427 O O . ASP A 1 186 ? -7.735 -18.309 7.509 1.00 96.12 186 ASP A O 1
ATOM 1431 N N . THR A 1 187 ? -7.647 -16.259 8.399 1.00 96.50 187 THR A N 1
ATOM 1432 C CA . THR A 1 187 ? -7.279 -15.560 7.153 1.00 96.50 187 THR A CA 1
ATOM 1433 C C . THR A 1 187 ? -5.971 -16.040 6.527 1.00 96.50 187 THR A C 1
ATOM 1435 O O . THR A 1 187 ? -5.709 -15.754 5.360 1.00 96.50 187 THR A O 1
ATOM 1438 N N . ALA A 1 188 ? -5.123 -16.735 7.289 1.00 95.69 188 ALA A N 1
ATOM 1439 C CA . ALA A 1 188 ? -3.896 -17.339 6.777 1.00 95.69 188 ALA A CA 1
ATOM 1440 C C . ALA A 1 188 ? -4.171 -18.545 5.862 1.00 95.69 188 ALA A C 1
ATOM 1442 O O . ALA A 1 188 ? -3.393 -18.797 4.942 1.00 95.69 188 ALA A O 1
ATOM 1443 N N . ASP A 1 189 ? -5.277 -19.251 6.103 1.00 93.88 189 ASP A N 1
ATOM 1444 C CA . ASP A 1 189 ? -5.655 -20.478 5.399 1.00 93.88 189 ASP A CA 1
ATOM 1445 C C . ASP A 1 189 ? -6.852 -20.265 4.459 1.00 93.88 189 ASP A C 1
ATOM 1447 O O . ASP A 1 189 ? -7.024 -21.000 3.482 1.00 93.88 189 ASP A O 1
ATOM 1451 N N . ALA A 1 190 ? -7.680 -19.252 4.727 1.00 93.12 190 ALA A N 1
ATOM 1452 C CA . ALA A 1 190 ? -8.835 -18.921 3.907 1.00 93.12 190 ALA A CA 1
ATOM 1453 C C . ALA A 1 190 ? -8.410 -18.339 2.539 1.00 93.12 190 ALA A C 1
ATOM 1455 O O . ALA A 1 190 ? -7.715 -17.319 2.485 1.00 93.12 190 ALA A O 1
ATOM 1456 N N . PRO A 1 191 ? -8.838 -18.930 1.406 1.00 91.19 191 PRO A N 1
ATOM 1457 C CA . PRO A 1 191 ? -8.530 -18.384 0.092 1.00 91.19 191 PRO A CA 1
ATOM 1458 C C . PRO A 1 191 ? -9.266 -17.061 -0.138 1.00 91.19 191 PRO A C 1
ATOM 1460 O O . PRO A 1 191 ? -10.445 -16.918 0.191 1.00 91.19 191 PRO A O 1
ATOM 1463 N N . LEU A 1 192 ? -8.590 -16.106 -0.781 1.00 91.06 192 LEU A N 1
ATOM 1464 C CA . LEU A 1 192 ? -9.263 -14.912 -1.285 1.00 91.06 192 LEU A CA 1
ATOM 1465 C C . LEU A 1 192 ? -10.294 -15.295 -2.356 1.00 91.06 192 LEU A C 1
ATOM 1467 O O . LEU A 1 192 ? -10.042 -16.222 -3.137 1.00 91.06 192 LEU A O 1
ATOM 1471 N N . PRO A 1 193 ? -11.404 -14.545 -2.466 1.00 88.38 193 PRO A N 1
ATOM 1472 C CA . PRO A 1 193 ? -12.409 -14.822 -3.476 1.00 88.38 193 PRO A CA 1
ATOM 1473 C C . PRO A 1 193 ? -11.820 -14.850 -4.893 1.00 88.38 193 PRO A C 1
ATOM 1475 O O . PRO A 1 193 ? -11.171 -13.889 -5.312 1.00 88.38 193 PRO A O 1
ATOM 1478 N N . GLY A 1 194 ? -12.050 -15.930 -5.641 1.00 85.31 194 GLY A N 1
ATOM 1479 C CA . GLY A 1 194 ? -11.419 -16.163 -6.946 1.00 85.31 194 GLY A CA 1
ATOM 1480 C C . GLY A 1 194 ? -10.235 -17.141 -6.911 1.00 85.31 194 GLY A C 1
ATOM 1481 O O . GLY A 1 194 ? -9.837 -17.649 -7.957 1.00 85.31 194 GLY A O 1
ATOM 1482 N N . SER A 1 195 ? -9.660 -17.430 -5.741 1.00 85.94 195 SER A N 1
ATOM 1483 C CA . SER A 1 195 ? -8.455 -18.271 -5.597 1.00 85.94 195 SER A CA 1
ATOM 1484 C C . SER A 1 195 ? -8.732 -19.682 -5.064 1.00 85.94 195 SER A C 1
ATOM 1486 O O . SER A 1 195 ? -7.803 -20.418 -4.747 1.00 85.94 195 SER A O 1
ATOM 1488 N N . GLU A 1 196 ? -9.997 -20.087 -4.966 1.00 85.81 196 GLU A N 1
ATOM 1489 C CA . GLU A 1 196 ? -10.425 -21.318 -4.291 1.00 85.81 196 GLU A CA 1
ATOM 1490 C C . GLU A 1 196 ? -10.070 -22.592 -5.074 1.00 85.81 196 GLU A C 1
ATOM 1492 O O . GLU A 1 196 ? -9.952 -23.668 -4.491 1.00 85.81 196 GLU A O 1
ATOM 1497 N N . SER A 1 197 ? -9.905 -22.496 -6.399 1.00 75.38 197 SER A N 1
ATOM 1498 C CA . SER A 1 197 ? -9.593 -23.649 -7.251 1.00 75.38 197 SER A CA 1
ATOM 1499 C C . SER A 1 197 ? -8.640 -23.293 -8.398 1.00 75.38 197 SER A C 1
ATOM 1501 O O . SER A 1 197 ? -9.082 -22.949 -9.496 1.00 75.38 197 SER A O 1
ATOM 1503 N N . PRO A 1 198 ? -7.316 -23.414 -8.190 1.00 63.31 198 PRO A N 1
ATOM 1504 C CA . PRO A 1 198 ? -6.329 -23.169 -9.244 1.00 63.31 198 PRO A CA 1
ATOM 1505 C C . PRO A 1 198 ? -6.452 -24.136 -10.434 1.00 63.31 198 PRO A C 1
ATOM 1507 O O . PRO A 1 198 ? -6.219 -23.746 -11.576 1.00 63.31 198 PRO A O 1
ATOM 1510 N N . ALA A 1 199 ? -6.835 -25.394 -10.179 1.00 64.25 199 ALA A N 1
ATOM 1511 C CA . ALA A 1 199 ? -6.940 -26.442 -11.200 1.00 64.25 199 ALA A CA 1
ATOM 1512 C C . ALA A 1 199 ? -8.086 -26.197 -12.195 1.00 64.25 199 ALA A C 1
ATOM 1514 O O . ALA A 1 199 ? -7.917 -26.435 -13.391 1.00 64.25 199 ALA A O 1
ATOM 1515 N N . ARG A 1 200 ? -9.200 -25.618 -11.722 1.00 65.94 200 ARG A N 1
ATOM 1516 C CA . ARG A 1 200 ? -10.383 -25.325 -12.543 1.00 65.94 200 ARG A CA 1
ATOM 1517 C C . ARG A 1 200 ? -10.065 -24.408 -13.725 1.00 65.94 200 ARG A C 1
ATOM 1519 O O . ARG A 1 200 ? -10.733 -24.470 -14.744 1.00 65.94 200 ARG A O 1
ATOM 1526 N N . MET A 1 201 ? -8.993 -23.620 -13.640 1.00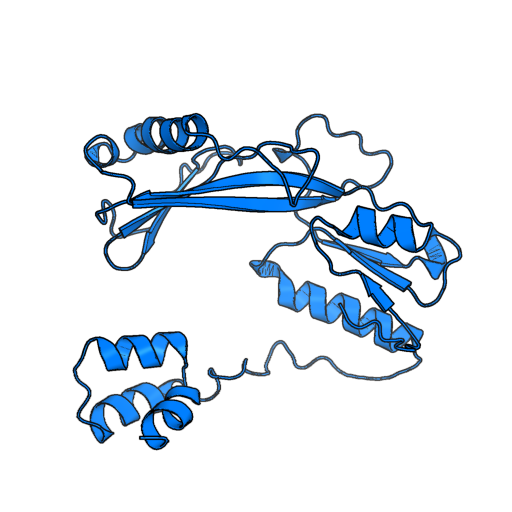 60.88 201 MET A N 1
ATOM 1527 C CA . MET A 1 201 ? -8.548 -22.758 -14.731 1.00 60.88 201 MET A CA 1
ATOM 1528 C C . MET A 1 201 ? -8.135 -23.524 -15.992 1.00 60.88 201 MET A C 1
ATOM 1530 O O . MET A 1 201 ? -8.517 -23.148 -17.099 1.00 60.88 201 M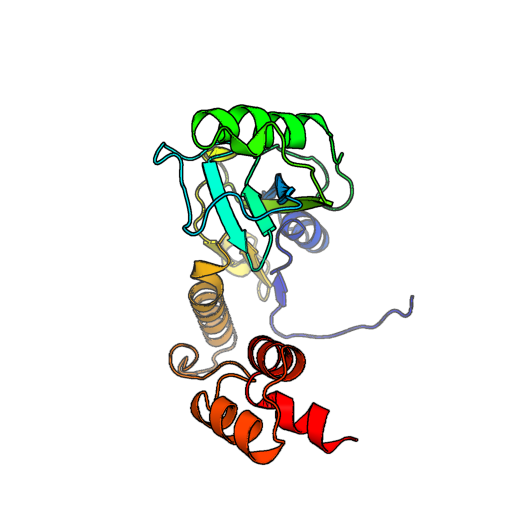ET A O 1
ATOM 1534 N N . SER A 1 202 ? -7.341 -24.587 -15.828 1.00 64.44 202 SER A N 1
ATOM 1535 C CA . SER A 1 202 ? -6.895 -25.400 -16.965 1.00 64.44 202 SER A CA 1
ATOM 1536 C C . SER A 1 202 ? -8.085 -26.114 -17.599 1.00 64.44 202 SER A C 1
ATOM 1538 O O . SER A 1 202 ? -8.195 -26.156 -18.821 1.00 64.44 202 SER A O 1
ATOM 1540 N N . ASP A 1 203 ? -9.001 -26.594 -16.758 1.00 71.38 203 ASP A N 1
ATOM 1541 C CA . ASP A 1 203 ? -10.201 -27.304 -17.189 1.00 71.38 203 ASP A CA 1
ATOM 1542 C C . ASP A 1 203 ? -11.124 -26.395 -18.015 1.00 71.38 203 ASP A C 1
ATOM 1544 O O . ASP A 1 203 ? -11.592 -26.802 -19.073 1.00 71.38 203 ASP A O 1
ATOM 1548 N N . LEU A 1 204 ? -11.310 -25.132 -17.609 1.00 64.75 204 LEU A N 1
ATOM 1549 C CA . LEU A 1 204 ? -12.117 -24.152 -18.350 1.00 64.75 204 LEU A CA 1
ATOM 1550 C C . LEU A 1 204 ? -11.505 -23.767 -19.699 1.00 64.75 204 LEU A C 1
ATOM 1552 O O . LEU A 1 204 ? -12.219 -23.552 -20.681 1.00 64.75 204 LEU A O 1
ATOM 1556 N N . MET A 1 205 ? -10.174 -23.674 -19.767 1.00 64.88 205 MET A N 1
ATOM 1557 C CA . MET A 1 205 ? -9.477 -23.415 -21.027 1.00 64.88 205 MET A CA 1
ATOM 1558 C C . MET A 1 205 ? -9.701 -24.549 -22.034 1.00 64.88 205 MET A C 1
ATOM 1560 O O . MET A 1 205 ? -9.869 -24.276 -23.226 1.00 64.88 205 MET A O 1
ATOM 1564 N N . ASP A 1 206 ? -9.740 -25.796 -21.569 1.00 70.88 206 ASP A N 1
ATOM 1565 C CA . ASP A 1 206 ? -10.036 -26.955 -22.409 1.00 70.88 206 ASP A CA 1
ATOM 1566 C C . ASP A 1 206 ? -11.536 -27.065 -22.740 1.00 70.88 206 ASP A C 1
ATOM 1568 O O . ASP A 1 206 ? -11.883 -27.261 -23.907 1.00 70.88 206 ASP A O 1
ATOM 1572 N N . GLU A 1 207 ? -12.424 -26.862 -21.759 1.00 69.81 207 GLU A N 1
ATOM 1573 C CA . GLU A 1 207 ? -13.888 -26.957 -21.895 1.00 69.81 207 GLU A CA 1
ATOM 1574 C C . GLU A 1 207 ? -14.442 -25.974 -22.931 1.00 69.81 207 GLU A C 1
ATOM 1576 O O . GLU A 1 207 ? -15.209 -26.359 -23.815 1.00 69.81 207 GLU A O 1
ATOM 1581 N N . PHE A 1 208 ? -14.003 -24.715 -22.884 1.00 67.12 208 PHE A N 1
ATOM 1582 C CA . PHE A 1 208 ? -14.467 -23.685 -23.814 1.00 67.12 208 PHE A CA 1
ATOM 1583 C C . PHE A 1 208 ? -13.601 -23.575 -25.086 1.00 67.12 208 PHE A C 1
ATOM 1585 O O . PHE A 1 208 ? -13.785 -22.655 -25.887 1.00 67.12 208 PHE A O 1
ATOM 1592 N N . GLY A 1 209 ? -12.637 -24.484 -25.302 1.00 63.62 209 GLY A N 1
ATOM 1593 C CA . GLY A 1 209 ? -11.727 -24.442 -26.461 1.00 63.62 209 GLY A CA 1
ATOM 1594 C C . GLY A 1 209 ? -10.859 -23.176 -26.499 1.00 63.62 209 GLY A C 1
ATOM 1595 O O . GLY A 1 209 ? -10.416 -22.702 -27.551 1.00 63.62 209 GLY A O 1
ATOM 1596 N N . LEU A 1 210 ? -10.630 -22.602 -25.327 1.00 62.81 210 LEU A N 1
ATOM 1597 C CA . LEU A 1 210 ? -10.114 -21.274 -25.085 1.00 62.81 210 LEU A CA 1
ATOM 1598 C C . LEU A 1 210 ? -8.575 -21.284 -25.032 1.00 62.81 210 LEU A C 1
ATOM 1600 O O . LEU A 1 210 ? -7.940 -20.982 -24.026 1.00 62.81 210 LEU A O 1
ATOM 1604 N N . ARG A 1 211 ? -7.940 -21.551 -26.180 1.00 62.28 211 ARG A N 1
ATOM 1605 C CA . ARG A 1 211 ? -6.472 -21.421 -26.367 1.00 62.28 211 ARG A CA 1
ATOM 1606 C C . ARG A 1 211 ? -6.011 -19.976 -26.620 1.00 62.28 211 ARG A C 1
ATOM 1608 O O . ARG A 1 211 ? -4.872 -19.731 -27.012 1.00 62.28 211 ARG A O 1
ATOM 1615 N N . SER A 1 212 ? -6.918 -19.017 -26.445 1.00 66.38 212 SER A N 1
ATOM 1616 C CA . SER A 1 212 ? -6.730 -17.602 -26.763 1.00 66.38 212 SER A CA 1
ATOM 1617 C C . SER A 1 212 ? -6.079 -16.840 -25.599 1.00 66.38 212 SER A C 1
ATOM 1619 O O . SER A 1 212 ? -6.398 -17.114 -24.439 1.00 66.38 212 SER A O 1
ATOM 1621 N N . PRO A 1 213 ? -5.250 -15.810 -25.869 1.00 69.88 213 PRO A N 1
ATOM 1622 C CA . PRO A 1 213 ? -4.755 -14.882 -24.848 1.00 69.88 213 PRO A CA 1
ATOM 1623 C C . PRO A 1 213 ? -5.852 -14.284 -23.955 1.00 69.88 213 PRO A C 1
ATOM 1625 O O . PRO A 1 213 ? -5.578 -13.926 -22.812 1.00 69.88 213 PRO A O 1
ATOM 1628 N N . VAL A 1 214 ? -7.088 -14.192 -24.462 1.00 73.88 214 VAL A N 1
ATOM 1629 C CA . VAL A 1 214 ? -8.255 -13.712 -23.707 1.00 73.88 214 VAL A CA 1
ATOM 1630 C C . VAL A 1 214 ? -8.545 -14.615 -22.515 1.00 73.88 214 VAL A C 1
ATOM 1632 O O . VAL A 1 214 ? -8.661 -14.120 -21.405 1.00 73.88 214 VAL A O 1
ATOM 1635 N N . ALA A 1 215 ? -8.584 -15.929 -22.712 1.00 67.12 215 ALA A N 1
ATOM 1636 C CA . ALA A 1 215 ? -8.917 -16.866 -21.648 1.00 67.12 215 ALA A CA 1
ATOM 1637 C C . ALA A 1 215 ? -7.849 -16.928 -20.565 1.00 67.12 215 ALA A C 1
ATOM 1639 O O . ALA A 1 215 ? -8.162 -16.856 -19.381 1.00 67.12 215 ALA A O 1
ATOM 1640 N N . ARG A 1 216 ? -6.576 -16.942 -20.980 1.00 71.38 216 ARG A N 1
ATOM 1641 C CA . ARG A 1 216 ? -5.447 -16.846 -20.052 1.00 71.38 216 ARG A CA 1
ATOM 1642 C C . ARG A 1 216 ? -5.553 -15.588 -19.186 1.00 71.38 216 ARG A C 1
ATOM 1644 O O . ARG A 1 216 ? -5.367 -15.664 -17.978 1.00 71.38 216 ARG A O 1
ATOM 1651 N N . ARG A 1 217 ? -5.876 -14.437 -19.790 1.00 77.69 217 ARG A N 1
ATOM 1652 C CA . ARG A 1 217 ? -6.012 -13.158 -19.071 1.00 77.69 217 ARG A CA 1
ATOM 1653 C C . ARG A 1 217 ? -7.248 -13.099 -18.182 1.00 77.69 217 ARG A C 1
ATOM 1655 O O . ARG A 1 217 ? -7.143 -12.593 -17.069 1.00 77.69 217 ARG A O 1
ATOM 1662 N N . SER A 1 218 ? -8.391 -13.599 -18.648 1.00 76.75 218 SER A N 1
ATOM 1663 C CA . SER A 1 218 ? -9.602 -13.724 -17.829 1.00 76.75 218 SER A CA 1
ATOM 1664 C C . SER A 1 218 ? -9.314 -14.584 -16.608 1.00 76.75 218 SER A C 1
ATOM 1666 O O . SER A 1 218 ? -9.626 -14.186 -15.494 1.00 76.75 218 SER A O 1
ATOM 1668 N N . GLY A 1 219 ? -8.602 -15.690 -16.805 1.00 71.06 219 GLY A N 1
ATOM 1669 C CA . GLY A 1 219 ? -8.183 -16.568 -15.734 1.00 71.06 219 GLY A CA 1
ATOM 1670 C C . GLY A 1 219 ? -7.249 -15.931 -14.716 1.00 71.06 219 GLY A C 1
ATOM 1671 O O . GLY A 1 219 ? -7.515 -15.972 -13.521 1.00 71.06 219 GLY A O 1
ATOM 1672 N N . GLN A 1 220 ? -6.183 -15.282 -15.183 1.00 76.69 220 GLN A N 1
ATOM 1673 C CA . GLN A 1 220 ? -5.227 -14.583 -14.316 1.00 76.69 220 GLN A CA 1
ATOM 1674 C C . GLN A 1 220 ? -5.865 -13.452 -13.499 1.00 76.69 220 GLN A C 1
ATOM 1676 O O . GLN A 1 220 ? -5.383 -13.143 -12.415 1.00 76.69 220 GLN A O 1
ATOM 1681 N N . ARG A 1 221 ? -6.917 -12.809 -14.021 1.00 82.88 221 ARG A N 1
ATOM 1682 C CA . ARG A 1 221 ? -7.575 -11.668 -13.366 1.00 82.88 221 ARG A CA 1
ATOM 1683 C C . ARG A 1 221 ? -8.742 -12.064 -12.470 1.00 82.88 221 ARG A C 1
ATOM 1685 O O . ARG A 1 221 ? -8.951 -11.418 -11.452 1.00 82.88 221 ARG A O 1
ATOM 1692 N N . LEU A 1 222 ? -9.531 -13.054 -12.883 1.00 82.38 222 LEU A N 1
ATOM 1693 C CA . LEU A 1 222 ? -10.798 -13.412 -12.240 1.00 82.38 222 LEU A CA 1
ATOM 1694 C C . LEU A 1 222 ? -10.705 -14.717 -11.442 1.00 82.38 222 LEU A C 1
ATOM 1696 O O . LEU A 1 222 ? -11.529 -14.944 -10.559 1.00 82.38 222 LEU A O 1
ATOM 1700 N N . GLY A 1 223 ? -9.726 -15.573 -11.743 1.00 82.94 223 GLY A N 1
ATOM 1701 C CA . GLY A 1 223 ? -9.600 -16.886 -11.122 1.00 82.94 223 GLY A CA 1
ATOM 1702 C C . GLY A 1 223 ? -10.867 -17.728 -11.311 1.00 82.94 223 GLY A C 1
ATOM 1703 O O . GLY A 1 223 ? -11.415 -17.788 -12.411 1.00 82.94 223 GLY A O 1
ATOM 1704 N N . SER A 1 224 ? -11.357 -18.348 -10.238 1.00 82.06 224 SER A N 1
ATOM 1705 C CA . SER A 1 224 ? -12.585 -19.161 -10.222 1.00 82.06 224 SER A CA 1
ATOM 1706 C C . SER A 1 224 ? -13.850 -18.384 -10.623 1.00 82.06 224 SER A C 1
ATOM 1708 O O . SER A 1 224 ? -14.800 -18.986 -11.115 1.00 82.06 224 SER A O 1
ATOM 1710 N N . ARG A 1 225 ? -13.851 -17.047 -10.505 1.00 82.94 225 ARG A N 1
ATOM 1711 C CA . ARG A 1 225 ? -14.969 -16.176 -10.921 1.00 82.94 225 ARG A CA 1
ATOM 1712 C C . ARG A 1 225 ? -15.057 -15.980 -12.434 1.00 82.94 225 ARG A C 1
ATOM 1714 O O . ARG A 1 225 ? -15.973 -15.315 -12.914 1.00 82.94 225 ARG A O 1
ATOM 1721 N N . ALA A 1 226 ? -14.102 -16.509 -13.201 1.00 78.31 226 ALA A N 1
ATOM 1722 C CA . ALA A 1 226 ? -14.179 -16.484 -14.658 1.00 78.31 226 ALA A CA 1
ATOM 1723 C C . ALA A 1 226 ? -15.467 -17.160 -15.161 1.00 78.31 226 ALA A C 1
ATOM 1725 O O . ALA A 1 226 ? -16.050 -16.674 -16.128 1.00 78.31 226 ALA A O 1
ATOM 1726 N N . ASP A 1 227 ? -15.943 -18.200 -14.470 1.00 72.75 227 ASP A N 1
ATOM 1727 C CA . ASP A 1 227 ? -17.185 -18.910 -14.797 1.00 72.75 227 ASP A CA 1
ATOM 1728 C C . ASP A 1 227 ? -18.393 -17.986 -14.791 1.00 72.75 227 ASP A C 1
ATOM 1730 O O . ASP A 1 227 ? -19.155 -17.977 -15.753 1.00 72.75 227 ASP A O 1
ATOM 1734 N N . ASP A 1 228 ? -18.545 -17.163 -13.755 1.00 78.44 228 ASP A N 1
ATOM 1735 C CA . ASP A 1 228 ? -19.685 -16.249 -13.624 1.00 78.44 228 ASP A CA 1
ATOM 1736 C C . ASP A 1 228 ? -19.741 -15.246 -14.785 1.00 78.44 228 ASP A C 1
ATOM 1738 O O . ASP A 1 228 ? -20.813 -14.873 -15.258 1.00 78.44 228 ASP A O 1
ATOM 1742 N N . VAL A 1 229 ? -18.574 -14.829 -15.282 1.00 77.38 229 VAL A N 1
ATOM 1743 C CA . VAL A 1 229 ? -18.468 -13.899 -16.413 1.00 77.38 229 VAL A CA 1
ATOM 1744 C C . VAL A 1 229 ? -18.694 -14.609 -17.747 1.00 77.38 229 VAL A C 1
ATOM 1746 O O . VAL A 1 229 ? -19.339 -14.052 -18.633 1.00 77.38 229 VAL A O 1
ATOM 1749 N N . LEU A 1 230 ? -18.161 -15.822 -17.914 1.00 70.81 230 LEU A N 1
ATOM 1750 C CA . LEU A 1 230 ? -18.240 -16.574 -19.169 1.00 70.81 230 LEU A CA 1
ATOM 1751 C C . LEU A 1 230 ? -19.600 -17.255 -19.373 1.00 70.81 230 LEU A C 1
ATOM 1753 O O . LEU A 1 230 ? -20.033 -17.396 -20.512 1.00 70.81 230 LEU A O 1
ATOM 1757 N N . SER A 1 231 ? -20.279 -17.648 -18.294 1.00 70.38 231 SER A N 1
ATOM 1758 C CA . SER A 1 231 ? -21.602 -18.291 -18.326 1.00 70.38 231 SER A CA 1
ATOM 1759 C C . SER A 1 231 ? -22.771 -17.306 -18.442 1.00 70.38 231 SER A C 1
ATOM 1761 O O . SER A 1 231 ? -23.893 -17.721 -18.725 1.00 70.38 231 SER A O 1
ATOM 1763 N N . GLY A 1 232 ? -22.521 -16.006 -18.254 1.00 59.72 232 GLY A N 1
ATOM 1764 C CA . GLY A 1 232 ? -23.498 -14.930 -18.449 1.00 59.72 232 GLY A CA 1
ATOM 1765 C C . GLY A 1 232 ? -23.685 -14.473 -19.905 1.00 59.72 232 GLY A C 1
ATOM 1766 O O . GLY A 1 232 ? -24.366 -13.469 -20.123 1.00 59.72 232 GLY A O 1
ATOM 1767 N N . VAL A 1 233 ? -23.071 -15.163 -20.878 1.00 46.31 233 VAL A N 1
ATOM 1768 C CA . VAL A 1 233 ? -23.161 -14.894 -22.329 1.00 46.31 233 VAL A CA 1
ATOM 1769 C C . VAL A 1 233 ? -24.020 -15.940 -23.028 1.00 46.31 233 VAL A C 1
ATOM 1771 O O . VAL A 1 233 ? -23.800 -17.146 -22.783 1.00 46.31 233 VAL A O 1
#

Solvent-accessible surface area (backbone atoms only — not comparable to full-atom values): 13818 Å² total; per-residue (Å²): 134,89,86,85,88,85,88,73,85,59,47,77,43,69,55,49,51,45,34,25,64,57,25,52,77,74,74,40,90,42,62,50,48,26,28,35,25,46,36,39,32,34,66,48,50,85,48,92,56,74,46,66,73,86,63,81,90,62,63,37,36,37,39,38,52,50,95,63,18,25,37,38,30,32,49,81,41,82,44,96,40,80,89,68,70,90,88,58,68,66,62,56,49,49,36,41,62,56,39,22,78,81,41,62,70,45,72,82,52,50,79,72,47,72,51,73,50,63,42,26,42,42,57,66,92,92,65,85,75,89,48,78,87,74,51,63,72,56,63,47,78,44,52,27,37,82,75,67,77,39,72,50,36,34,38,46,40,44,48,43,88,91,45,46,66,62,52,51,48,55,55,49,53,50,52,26,58,77,69,74,47,92,80,80,90,53,74,90,76,54,65,60,94,32,59,79,44,77,67,58,53,61,52,50,32,61,73,70,67,36,87,44,74,63,47,57,48,43,36,76,73,35,36,56,50,35,52,68,65,61,69,74,107

Mean predicted aligned error: 7.13 Å

Nearest PDB structures (foldseek):
  6pxs-assembly1_C  TM=7.338E-01  e=3.221E-07  Chelativorans sp. BNC1
  4qfc-assembly1_B  TM=6.874E-01  e=5.317E-06  Homo sapiens
  4yjf-assembly1_B  TM=6.064E-01  e=9.078E-07  Sus scrofa
  4qfd-assembly2_B  TM=6.605E-01  e=8.777E-05  Homo sapiens
  7vwp-assembly1_D-2  TM=5.096E-01  e=5.967E-02  Micromonospora rosaria